Protein AF-A0A662IB69-F1 (afdb_monomer_lite)

Secondary structure (DSSP, 8-state):
-HHHHHHHHHHHHHHHHHHHHHHHHHHHHHHHHH-THHHHHHHHHHHHHHHHHHHHHHHHHHHHHHHHHHHHHHHSS----HHHHHHHHHHHHHHHHHHHHHTT-EEEEE---EEEEETTEEEEE-TT-SEEEEEETTEEEEEEEEEEEEEEGGGTEEEEEEEEEEEEEEEEEEEEEETTEEEEEEEEEETT--SS------EEE-S--TTTTTS--

Sequence (217 aa):
MASLRGQLSLLALTLIALLLISLVAVVLHHFYEVHNIGSVEVRVMAMAEAVESIKSDLRRILATIVSNASRAYAYTEFHNLTVFRIRALRLLRRWAEVVAVEYGAAVQLRAPEHLFALSGGEYVVPEGFIFKLYWYGPSAFTGGYLEANISIPHLGVYNATARAEVYLYASILNATSGGGRTRIWLQMLSDMGPVSNMTPVYIRVLYPDFSEYGYWR

Radius of gyration: 30.45 Å; chains: 1; bounding box: 52×35×112 Å

pLDDT: mean 73.9, std 15.27, range [29.41, 96.25]

Structure (mmCIF, N/CA/C/O backbone):
data_AF-A0A662IB69-F1
#
_entry.id   AF-A0A662IB69-F1
#
loop_
_atom_site.group_PDB
_atom_site.id
_atom_site.type_symbol
_atom_site.label_atom_id
_atom_site.label_alt_id
_atom_site.label_comp_id
_atom_site.label_asym_id
_atom_site.label_entity_id
_atom_site.label_seq_id
_atom_site.pdbx_PDB_ins_code
_atom_site.Cartn_x
_atom_site.Cartn_y
_atom_site.Cartn_z
_atom_site.occupancy
_atom_site.B_iso_or_equiv
_atom_site.auth_seq_id
_atom_site.auth_comp_id
_atom_site.auth_asym_id
_atom_site.auth_atom_id
_atom_site.pdbx_PDB_model_num
ATOM 1 N N . MET A 1 1 ? -1.192 -19.538 81.549 1.00 48.03 1 MET A N 1
ATOM 2 C CA . MET A 1 1 ? -1.689 -18.168 81.261 1.00 48.03 1 MET A CA 1
ATOM 3 C C . MET A 1 1 ? -0.942 -17.458 80.125 1.00 48.03 1 MET A C 1
ATOM 5 O O . MET A 1 1 ? -1.602 -16.767 79.362 1.00 48.03 1 MET A O 1
ATOM 9 N N . ALA A 1 2 ? 0.380 -17.621 79.960 1.00 52.22 2 ALA A N 1
ATOM 10 C CA . ALA A 1 2 ? 1.136 -16.952 78.887 1.00 52.22 2 ALA A CA 1
ATOM 11 C C . ALA A 1 2 ? 0.780 -17.415 77.451 1.00 52.22 2 ALA A C 1
ATOM 13 O O . ALA A 1 2 ? 0.709 -16.580 76.554 1.00 52.22 2 ALA A O 1
ATOM 14 N N . SER A 1 3 ? 0.472 -18.704 77.231 1.00 56.00 3 SER A N 1
ATOM 15 C CA . SER A 1 3 ? 0.127 -19.235 75.895 1.00 56.00 3 SER A CA 1
ATOM 16 C C . SER A 1 3 ? -1.202 -18.698 75.341 1.00 56.00 3 SER A C 1
ATOM 18 O O . SER A 1 3 ? -1.281 -18.354 74.167 1.00 56.00 3 SER A O 1
ATOM 20 N N . LEU A 1 4 ? -2.218 -18.543 76.197 1.00 54.88 4 LEU A N 1
ATOM 21 C CA . LEU A 1 4 ? -3.532 -17.982 75.846 1.00 54.88 4 LEU A CA 1
ATOM 22 C C . LEU A 1 4 ? -3.451 -16.498 75.452 1.00 54.88 4 LEU A C 1
ATOM 24 O O . LEU A 1 4 ? -4.135 -16.069 74.527 1.00 54.88 4 LEU A O 1
ATOM 28 N N . ARG A 1 5 ? -2.584 -15.716 76.114 1.00 55.50 5 ARG A N 1
ATOM 29 C CA . ARG A 1 5 ? -2.348 -14.306 75.755 1.00 55.50 5 ARG A CA 1
ATOM 30 C C . ARG A 1 5 ? -1.635 -14.180 74.406 1.00 55.50 5 ARG A C 1
ATOM 32 O O . ARG A 1 5 ? -2.045 -13.357 73.599 1.00 55.50 5 ARG A O 1
ATOM 39 N N . GLY A 1 6 ? -0.646 -15.036 74.131 1.00 60.53 6 GLY A N 1
ATOM 40 C CA . GLY A 1 6 ? 0.040 -15.074 72.832 1.00 60.53 6 GLY A CA 1
ATOM 41 C C . GLY A 1 6 ? -0.885 -15.443 71.666 1.00 60.53 6 GLY A C 1
ATOM 42 O O . GLY A 1 6 ? -0.812 -14.822 70.609 1.00 60.53 6 GLY A O 1
ATOM 43 N N . GLN A 1 7 ? -1.806 -16.393 71.873 1.00 66.25 7 GLN A N 1
ATOM 44 C CA . GLN A 1 7 ? -2.808 -16.779 70.870 1.00 66.25 7 GLN A CA 1
ATOM 45 C C . GLN A 1 7 ? -3.819 -15.659 70.581 1.00 66.25 7 GLN A C 1
ATOM 47 O O . GLN A 1 7 ? -4.128 -15.411 69.418 1.00 66.25 7 GLN A O 1
ATOM 52 N N . LEU A 1 8 ? -4.283 -14.939 71.609 1.00 71.69 8 LEU A N 1
ATOM 53 C CA . LEU A 1 8 ? -5.163 -13.773 71.443 1.00 71.69 8 LEU A CA 1
ATOM 54 C C . LEU A 1 8 ? -4.467 -12.614 70.719 1.00 71.69 8 LEU A C 1
ATOM 56 O O . LEU A 1 8 ? -5.080 -11.981 69.864 1.00 71.69 8 LEU A O 1
ATOM 60 N N . SER A 1 9 ? -3.189 -12.357 71.010 1.00 67.94 9 SER A N 1
ATOM 61 C CA . SER A 1 9 ? -2.406 -11.344 70.293 1.00 67.94 9 SER A CA 1
ATOM 62 C C . SER A 1 9 ? -2.194 -11.710 68.823 1.00 67.94 9 SER A C 1
ATOM 64 O O . SER A 1 9 ? -2.324 -10.841 67.967 1.00 67.94 9 SER A O 1
ATOM 66 N N . LEU A 1 10 ? -1.928 -12.985 68.518 1.00 70.31 10 LEU A N 1
ATOM 67 C CA . LEU A 1 10 ? -1.825 -13.491 67.143 1.00 70.31 10 LEU A CA 1
ATOM 68 C C . LEU A 1 10 ? -3.147 -13.364 66.379 1.00 70.31 10 LEU A C 1
ATOM 70 O O . LEU A 1 10 ? -3.133 -12.920 65.233 1.00 70.31 10 LEU A O 1
ATOM 74 N N . LEU A 1 11 ? -4.274 -13.694 67.020 1.00 75.00 11 LEU A N 1
ATOM 75 C CA . LEU A 1 11 ? -5.623 -13.516 66.469 1.00 75.00 11 LEU A CA 1
ATOM 76 C C . LEU A 1 11 ? -5.952 -12.043 66.216 1.00 75.00 11 LEU A C 1
ATOM 78 O O . LEU A 1 11 ? -6.455 -11.704 65.151 1.00 75.00 11 LEU A O 1
ATOM 82 N N . ALA A 1 12 ? -5.629 -11.157 67.159 1.00 74.31 12 ALA A N 1
ATOM 83 C CA . ALA A 1 12 ? -5.833 -9.722 66.995 1.00 74.31 12 ALA A CA 1
ATOM 84 C C . ALA A 1 12 ? -4.962 -9.150 65.864 1.00 74.31 12 ALA A C 1
ATOM 86 O O . ALA A 1 12 ? -5.462 -8.392 65.039 1.00 74.31 12 ALA A O 1
ATOM 87 N N . LEU A 1 13 ? -3.690 -9.554 65.772 1.00 75.50 13 LEU A N 1
ATOM 88 C CA . LEU A 1 13 ? -2.787 -9.157 64.686 1.00 75.50 13 LEU A CA 1
ATOM 89 C C . LEU A 1 13 ? -3.274 -9.647 63.321 1.00 75.50 13 LEU A C 1
ATOM 91 O O . LEU A 1 13 ? -3.237 -8.883 62.361 1.00 75.50 13 LEU A O 1
ATOM 95 N N . THR A 1 14 ? -3.765 -10.884 63.228 1.00 74.81 14 THR A N 1
ATOM 96 C CA . THR A 1 14 ? -4.326 -11.411 61.972 1.00 74.81 14 THR A CA 1
ATOM 97 C C . THR A 1 14 ? -5.633 -10.724 61.598 1.00 74.81 14 THR A C 1
ATOM 99 O O . THR A 1 14 ? -5.806 -10.375 60.435 1.00 74.81 14 THR A O 1
ATOM 102 N N . LEU A 1 15 ? -6.518 -10.451 62.559 1.00 78.00 15 LEU A N 1
ATOM 103 C CA . LEU A 1 15 ? -7.740 -9.677 62.325 1.00 78.00 15 LEU A CA 1
ATOM 104 C C . LEU A 1 15 ? -7.432 -8.255 61.861 1.00 78.00 15 LEU A C 1
ATOM 106 O O . LEU A 1 15 ? -8.022 -7.811 60.884 1.00 78.00 15 LEU A O 1
ATOM 110 N N . ILE A 1 16 ? -6.488 -7.569 62.508 1.00 80.25 16 ILE A N 1
ATOM 111 C CA . ILE A 1 16 ? -6.051 -6.225 62.111 1.00 80.25 16 ILE A CA 1
ATOM 112 C C . ILE A 1 16 ? -5.417 -6.264 60.717 1.00 80.25 16 ILE A C 1
ATOM 114 O O . ILE A 1 16 ? -5.743 -5.421 59.888 1.00 80.25 16 ILE A O 1
ATOM 118 N N . ALA A 1 17 ? -4.572 -7.253 60.416 1.00 76.12 17 ALA A N 1
ATOM 119 C CA . ALA A 1 17 ? -3.980 -7.413 59.089 1.00 76.12 17 ALA A CA 1
ATOM 120 C C . ALA A 1 17 ? -5.045 -7.660 58.007 1.00 76.12 17 ALA A C 1
ATOM 122 O O . ALA A 1 17 ? -4.999 -7.032 56.952 1.00 76.12 17 ALA A O 1
ATOM 123 N N . LEU A 1 18 ? -6.037 -8.513 58.275 1.00 76.06 18 LEU A N 1
ATOM 124 C CA . LEU A 1 18 ? -7.156 -8.766 57.362 1.00 76.06 18 LEU A CA 1
ATOM 125 C C . LEU A 1 18 ? -8.027 -7.521 57.165 1.00 76.06 18 LEU A C 1
ATOM 127 O O . LEU A 1 18 ? -8.432 -7.228 56.040 1.00 76.06 18 LEU A O 1
ATOM 131 N N . LEU A 1 19 ? -8.274 -6.758 58.232 1.00 81.00 19 LEU A N 1
ATOM 132 C CA . LEU A 1 19 ? -8.998 -5.489 58.166 1.00 81.00 19 LEU A CA 1
ATOM 133 C C . LEU A 1 19 ? -8.235 -4.454 57.341 1.00 81.00 19 LEU A C 1
ATOM 135 O O . LEU A 1 19 ? -8.838 -3.795 56.503 1.00 81.00 19 LEU A O 1
ATOM 139 N N . LEU A 1 20 ? -6.919 -4.346 57.526 1.00 76.88 20 LEU A N 1
ATOM 140 C CA . LEU A 1 20 ? -6.068 -3.444 56.752 1.00 76.88 20 LEU A CA 1
ATOM 141 C C . LEU A 1 20 ? -6.018 -3.840 55.272 1.00 76.88 20 LEU A C 1
ATOM 143 O O . LEU A 1 20 ? -6.141 -2.969 54.419 1.00 76.88 20 LEU A O 1
ATOM 147 N N . ILE A 1 21 ? -5.911 -5.134 54.952 1.00 76.62 21 ILE A N 1
ATOM 148 C CA . ILE A 1 21 ? -5.958 -5.627 53.565 1.00 76.62 21 ILE A CA 1
ATOM 149 C C . ILE A 1 21 ? -7.319 -5.326 52.926 1.00 76.62 21 ILE A C 1
ATOM 151 O O . ILE A 1 21 ? -7.371 -4.846 51.796 1.00 76.62 21 ILE A O 1
ATOM 155 N N . SER A 1 22 ? -8.415 -5.555 53.654 1.00 74.06 22 SER A N 1
ATOM 156 C CA . SER A 1 22 ? -9.771 -5.227 53.199 1.00 74.06 22 SER A CA 1
ATOM 157 C C . SER A 1 22 ? -9.935 -3.725 52.954 1.00 74.06 22 SER A C 1
ATOM 159 O O . SER A 1 22 ? -10.447 -3.313 51.915 1.00 74.06 22 SER A O 1
ATOM 161 N N . LEU A 1 23 ? -9.419 -2.891 53.859 1.00 76.44 23 LEU A N 1
ATOM 162 C CA . LEU A 1 23 ? -9.486 -1.438 53.735 1.00 76.44 23 LEU A CA 1
ATOM 163 C C . LEU A 1 23 ? -8.654 -0.936 52.549 1.00 76.44 23 LEU A C 1
ATOM 165 O O . LEU A 1 23 ? -9.121 -0.087 51.798 1.00 76.44 23 LEU A O 1
ATOM 169 N N . VAL A 1 24 ? -7.469 -1.510 52.316 1.00 69.50 24 VAL A N 1
ATOM 170 C CA . VAL A 1 24 ? -6.649 -1.232 51.126 1.00 69.50 24 VAL A CA 1
ATOM 171 C C . VAL A 1 24 ? -7.363 -1.671 49.848 1.00 69.50 24 VAL A C 1
ATOM 173 O O . VAL A 1 24 ? -7.357 -0.923 48.878 1.00 69.50 24 VAL A O 1
ATOM 176 N N . ALA A 1 25 ? -8.027 -2.829 49.836 1.00 62.84 25 ALA A N 1
ATOM 177 C CA . ALA A 1 25 ? -8.790 -3.293 48.677 1.00 62.84 25 ALA A CA 1
ATOM 178 C C . ALA A 1 25 ? -9.990 -2.383 48.368 1.00 62.84 25 ALA A C 1
ATOM 180 O O . ALA A 1 25 ? -10.214 -2.046 47.209 1.00 62.84 25 ALA A O 1
ATOM 181 N N . VAL A 1 26 ? -10.720 -1.927 49.390 1.00 70.19 26 VAL A N 1
ATOM 182 C CA . VAL A 1 26 ? -11.829 -0.971 49.236 1.00 70.19 26 VAL A CA 1
ATOM 183 C C . VAL A 1 26 ? -11.319 0.390 48.774 1.00 70.19 26 VAL A C 1
ATOM 185 O O . VAL A 1 26 ? -11.915 0.981 47.881 1.00 70.19 26 VAL A O 1
ATOM 188 N N . VAL A 1 27 ? -10.201 0.876 49.318 1.00 58.78 27 VAL A N 1
ATOM 189 C CA . VAL A 1 27 ? -9.580 2.133 48.877 1.00 58.78 27 VAL A CA 1
ATOM 190 C C . VAL A 1 27 ? -9.071 2.016 47.444 1.00 58.78 27 VAL A C 1
ATOM 192 O O . VAL A 1 27 ? -9.300 2.933 46.672 1.00 58.78 27 VAL A O 1
ATOM 195 N N . LEU A 1 28 ? -8.453 0.900 47.049 1.00 56.97 28 LEU A N 1
ATOM 196 C CA . LEU A 1 28 ? -8.015 0.654 45.670 1.00 56.97 28 LEU A CA 1
ATOM 197 C C . LEU A 1 28 ? -9.193 0.507 44.707 1.00 56.97 28 LEU A C 1
ATOM 199 O O . LEU A 1 28 ? -9.119 1.010 43.593 1.00 56.97 28 LEU A O 1
ATOM 203 N N . HIS A 1 29 ? -10.282 -0.139 45.124 1.00 59.94 29 HIS A N 1
ATOM 204 C CA . HIS A 1 29 ? -11.491 -0.264 44.315 1.00 59.94 29 HIS A CA 1
ATOM 205 C C . HIS A 1 29 ? -12.208 1.082 44.172 1.00 59.94 29 HIS A C 1
ATOM 207 O O . HIS A 1 29 ? -12.568 1.469 43.067 1.00 59.94 29 HIS A O 1
ATOM 213 N N . HIS A 1 30 ? -12.318 1.852 45.254 1.00 56.34 30 HIS A N 1
ATOM 214 C CA . HIS A 1 30 ? -12.836 3.216 45.219 1.00 56.34 30 HIS A CA 1
ATOM 215 C C . HIS A 1 30 ? -11.921 4.141 44.406 1.00 56.34 30 HIS A C 1
ATOM 217 O O . HIS A 1 30 ? -12.403 4.965 43.642 1.00 56.34 30 HIS A O 1
ATOM 223 N N . PHE A 1 31 ? -10.600 3.978 44.493 1.00 48.31 31 PHE A N 1
ATOM 224 C CA . PHE A 1 31 ? -9.646 4.697 43.653 1.00 48.31 31 PHE A CA 1
ATOM 225 C C . PHE A 1 31 ? -9.789 4.288 42.181 1.00 48.31 31 PHE A C 1
ATOM 227 O O . PHE A 1 31 ? -9.764 5.152 41.318 1.00 48.31 31 PHE A O 1
ATOM 234 N N . TYR A 1 32 ? -10.022 3.009 41.884 1.00 53.88 32 TYR A N 1
ATOM 235 C CA . TYR A 1 32 ? -10.303 2.506 40.537 1.00 53.88 32 TYR A CA 1
ATOM 236 C C . TYR A 1 32 ? -11.610 3.077 39.964 1.00 53.88 32 TYR A C 1
ATOM 238 O O . TYR A 1 32 ? -11.631 3.509 38.814 1.00 53.88 32 TYR A O 1
ATOM 246 N N . GLU A 1 33 ? -12.677 3.144 40.765 1.00 56.44 33 GLU A N 1
ATOM 247 C CA . GLU A 1 33 ? -13.963 3.707 40.335 1.00 56.44 33 GLU A CA 1
ATOM 248 C C . GLU A 1 33 ? -13.945 5.241 40.226 1.00 56.44 33 GLU A C 1
ATOM 250 O O . GLU A 1 33 ? -14.535 5.803 39.304 1.00 56.44 33 GLU A O 1
ATOM 255 N N . VAL A 1 34 ? -13.255 5.933 41.138 1.00 51.00 34 VAL A N 1
ATOM 256 C CA . VAL A 1 34 ? -13.232 7.406 41.205 1.00 51.00 34 VAL A CA 1
ATOM 257 C C . VAL A 1 34 ? -12.143 8.012 40.315 1.00 51.00 34 VAL A C 1
ATOM 259 O O . VAL A 1 34 ? -12.368 9.043 39.685 1.00 51.00 34 VAL A O 1
ATOM 262 N N . HIS A 1 35 ? -10.968 7.386 40.220 1.00 50.97 35 HIS A N 1
ATOM 263 C CA . HIS A 1 35 ? -9.804 7.896 39.486 1.00 50.97 35 HIS A CA 1
ATOM 264 C C . HIS A 1 35 ? -9.579 7.110 38.197 1.00 50.97 35 HIS A C 1
ATOM 266 O O . HIS A 1 35 ? -8.479 6.634 37.929 1.00 50.97 35 HIS A O 1
ATOM 272 N N . ASN A 1 36 ? -10.602 7.064 37.342 1.00 52.25 36 ASN A N 1
ATOM 273 C CA . ASN A 1 36 ? -10.622 6.495 35.984 1.00 52.25 36 ASN A CA 1
ATOM 274 C C . ASN A 1 36 ? -9.451 6.921 35.048 1.00 52.25 36 ASN A C 1
ATOM 276 O O . ASN A 1 36 ? -9.417 6.538 33.885 1.00 52.25 36 ASN A O 1
ATOM 280 N N . ILE A 1 37 ? -8.490 7.700 35.537 1.00 47.44 37 ILE A N 1
ATOM 281 C CA . ILE A 1 37 ? -7.255 8.196 34.929 1.00 47.44 37 ILE A CA 1
ATOM 282 C C . ILE A 1 37 ? -6.381 7.041 34.395 1.00 47.44 37 ILE A C 1
ATOM 284 O O . ILE A 1 37 ? -5.922 7.117 33.259 1.00 47.44 37 ILE A O 1
ATOM 288 N N . GLY A 1 38 ? -6.261 5.916 35.118 1.00 45.12 38 GLY A N 1
ATOM 289 C CA . GLY A 1 38 ? -5.554 4.721 34.618 1.00 45.12 38 GLY A CA 1
ATOM 290 C C . GLY A 1 38 ? -6.291 3.985 33.487 1.00 45.12 38 GLY A C 1
ATOM 291 O O . GLY A 1 38 ? -5.669 3.388 32.614 1.00 45.12 38 GLY A O 1
ATOM 292 N N . SER A 1 39 ? -7.624 4.077 33.438 1.00 56.66 39 SER A N 1
ATOM 293 C CA . SER A 1 39 ? -8.422 3.515 32.340 1.00 56.66 39 SER A CA 1
ATOM 294 C C . SER A 1 39 ? -8.358 4.369 31.075 1.00 56.66 39 SER A C 1
ATOM 296 O O . SER A 1 39 ? -8.629 3.863 29.992 1.00 56.66 39 SER A O 1
ATOM 298 N N . VAL A 1 40 ? -8.080 5.672 31.197 1.00 56.50 40 VAL A N 1
ATOM 299 C CA . VAL A 1 40 ? -7.982 6.573 30.046 1.00 56.50 40 VAL A CA 1
ATOM 300 C C . VAL A 1 40 ? -6.652 6.344 29.349 1.00 56.50 40 VAL A C 1
ATOM 302 O O . VAL A 1 40 ? -6.669 6.128 28.147 1.00 56.50 40 VAL A O 1
ATOM 305 N N . GLU A 1 41 ? -5.532 6.286 30.072 1.00 57.50 41 GLU A N 1
ATOM 306 C CA . GLU A 1 41 ? -4.224 5.981 29.471 1.00 57.50 41 GLU A CA 1
ATOM 307 C C . GLU A 1 41 ? -4.196 4.589 28.832 1.00 57.50 41 GLU A C 1
ATOM 309 O O . GLU A 1 41 ? -3.834 4.466 27.665 1.00 57.50 41 GLU A O 1
ATOM 314 N N . VAL A 1 42 ? -4.671 3.552 29.533 1.00 61.72 42 VAL A N 1
ATOM 315 C CA . VAL A 1 42 ? -4.738 2.184 28.986 1.00 61.72 42 VAL A CA 1
ATOM 316 C C . VAL A 1 42 ? -5.673 2.104 27.778 1.00 61.72 42 VAL A C 1
ATOM 318 O O . VAL A 1 42 ? -5.356 1.440 26.795 1.00 61.72 42 VAL A O 1
ATOM 321 N N . ARG A 1 43 ? -6.807 2.812 27.802 1.00 58.91 43 ARG A N 1
ATOM 322 C CA . ARG A 1 43 ? -7.732 2.880 26.662 1.00 58.91 43 ARG A CA 1
ATOM 323 C C . ARG A 1 43 ? -7.133 3.656 25.499 1.00 58.91 43 ARG A C 1
ATOM 325 O O . ARG A 1 43 ? -7.257 3.196 24.378 1.00 58.91 43 ARG A O 1
ATOM 332 N N . VAL A 1 44 ? -6.445 4.768 25.745 1.00 61.84 44 VAL A N 1
ATOM 333 C CA . VAL A 1 44 ? -5.739 5.547 24.716 1.00 61.84 44 VAL A CA 1
ATOM 334 C C . VAL A 1 44 ? -4.613 4.722 24.094 1.00 61.84 44 VAL A C 1
ATOM 336 O O . VAL A 1 44 ? -4.478 4.724 22.873 1.00 61.84 44 VAL A O 1
ATOM 339 N N . MET A 1 45 ? -3.856 3.967 24.895 1.00 63.72 45 MET A N 1
ATOM 340 C CA . MET A 1 45 ? -2.842 3.033 24.396 1.00 63.72 45 MET A CA 1
ATOM 341 C C . MET A 1 45 ? -3.475 1.920 23.558 1.00 63.72 45 MET A C 1
ATOM 343 O O . MET A 1 45 ? -3.071 1.732 22.417 1.00 63.72 45 MET A O 1
ATOM 347 N N . ALA A 1 46 ? -4.524 1.259 24.053 1.00 66.00 46 ALA A N 1
ATOM 348 C CA . ALA A 1 46 ? -5.232 0.216 23.310 1.00 66.00 46 ALA A CA 1
ATOM 349 C C . ALA A 1 46 ? -5.878 0.745 22.012 1.00 66.00 46 ALA A C 1
ATOM 351 O O . ALA A 1 46 ? -5.854 0.071 20.983 1.00 66.00 46 ALA A O 1
ATOM 352 N N . MET A 1 47 ? -6.420 1.968 22.030 1.00 67.44 47 MET A N 1
ATOM 353 C CA . MET A 1 47 ? -6.932 2.662 20.842 1.00 67.44 47 MET A CA 1
ATOM 354 C C . MET A 1 47 ? -5.816 2.907 19.825 1.00 67.44 47 MET A C 1
ATOM 356 O O . MET A 1 47 ? -5.990 2.610 18.643 1.00 67.44 47 MET A O 1
ATOM 360 N N . ALA A 1 48 ? -4.683 3.450 20.275 1.00 67.94 48 ALA A N 1
ATOM 361 C CA . ALA A 1 48 ? -3.540 3.742 19.419 1.00 67.94 48 ALA A CA 1
ATOM 362 C C . ALA A 1 48 ? -2.953 2.459 18.816 1.00 67.94 48 ALA A C 1
ATOM 364 O O . ALA A 1 48 ? -2.709 2.409 17.613 1.00 67.94 48 ALA A O 1
ATOM 365 N N . GLU A 1 49 ? -2.801 1.406 19.619 1.00 74.75 49 GLU A N 1
ATOM 366 C CA . GLU A 1 49 ? -2.326 0.095 19.176 1.00 74.75 49 GLU A CA 1
ATOM 367 C C . GLU A 1 49 ? -3.277 -0.548 18.164 1.00 74.75 49 GLU A C 1
ATOM 369 O O . GLU A 1 49 ? -2.820 -1.033 17.129 1.00 74.75 49 GLU A O 1
ATOM 374 N N . ALA A 1 50 ? -4.593 -0.508 18.398 1.00 71.56 50 ALA A N 1
ATOM 375 C CA . ALA A 1 50 ? -5.573 -1.045 17.455 1.00 71.56 50 ALA A CA 1
ATOM 376 C C . ALA A 1 50 ? -5.536 -0.299 16.110 1.00 71.56 50 ALA A C 1
ATOM 378 O O . ALA A 1 50 ? -5.492 -0.927 15.050 1.00 71.56 50 ALA A O 1
ATOM 379 N N . VAL A 1 51 ? -5.505 1.038 16.135 1.00 73.31 51 VAL A N 1
ATOM 380 C CA . VAL A 1 51 ? -5.443 1.858 14.914 1.00 73.31 51 VAL A CA 1
ATOM 381 C C . VAL A 1 51 ? -4.125 1.643 14.166 1.00 73.31 51 VAL A C 1
ATOM 383 O O . VAL A 1 51 ? -4.147 1.440 12.949 1.00 73.31 51 VAL A O 1
ATOM 386 N N . GLU A 1 52 ? -2.985 1.637 14.861 1.00 78.50 52 GLU A N 1
ATOM 387 C CA . GLU A 1 52 ? -1.684 1.383 14.230 1.00 78.50 52 GLU A CA 1
ATOM 388 C C . GLU A 1 52 ? -1.562 -0.057 13.718 1.00 78.50 52 GLU A C 1
ATOM 390 O O . GLU A 1 52 ? -0.993 -0.266 12.645 1.00 78.50 52 GLU A O 1
ATOM 395 N N . SER A 1 53 ? -2.152 -1.045 14.397 1.00 78.19 53 SER A N 1
ATOM 396 C CA . SER A 1 53 ? -2.194 -2.424 13.899 1.00 78.19 53 SER A CA 1
ATOM 397 C C . SER A 1 53 ? -2.985 -2.520 12.595 1.00 78.19 53 SER A C 1
ATOM 399 O O . SER A 1 53 ? -2.480 -3.064 11.612 1.00 78.19 53 SER A O 1
ATOM 401 N N . ILE A 1 54 ? -4.189 -1.935 12.541 1.00 76.44 54 ILE A N 1
ATOM 402 C CA . ILE A 1 54 ? -5.021 -1.939 11.326 1.00 76.44 54 ILE A CA 1
ATOM 403 C C . ILE A 1 54 ? -4.297 -1.219 10.180 1.00 76.44 54 ILE A C 1
ATOM 405 O O . ILE A 1 54 ? -4.284 -1.698 9.044 1.00 76.44 54 ILE A O 1
ATOM 409 N N . LYS A 1 55 ? -3.652 -0.084 10.467 1.00 79.62 55 LYS A N 1
ATOM 410 C CA . LYS A 1 55 ? -2.861 0.682 9.494 1.00 79.62 55 LYS A CA 1
ATOM 411 C C . LYS A 1 55 ? -1.648 -0.103 8.981 1.00 79.62 55 LYS A C 1
ATOM 413 O O . LYS A 1 55 ? -1.379 -0.091 7.778 1.00 79.62 55 LYS A O 1
ATOM 418 N N . SER A 1 56 ? -0.933 -0.794 9.867 1.00 78.31 56 SER A N 1
ATOM 419 C CA . SER A 1 56 ? 0.215 -1.642 9.524 1.00 78.31 56 SER A CA 1
ATOM 420 C C . SER A 1 56 ? -0.196 -2.809 8.624 1.00 78.31 56 SER A C 1
ATOM 422 O O . SER A 1 56 ? 0.426 -3.042 7.581 1.00 78.31 56 SER A O 1
ATOM 424 N N . ASP A 1 57 ? -1.297 -3.484 8.957 1.00 80.38 57 ASP A N 1
ATOM 425 C CA . ASP A 1 57 ? -1.851 -4.563 8.139 1.00 80.38 57 ASP A CA 1
ATOM 426 C C . ASP A 1 57 ? -2.303 -4.065 6.767 1.00 80.38 57 ASP A C 1
ATOM 428 O O . ASP A 1 57 ? -1.958 -4.668 5.746 1.00 80.38 57 ASP A O 1
ATOM 432 N N . LEU A 1 58 ? -2.996 -2.923 6.719 1.00 83.00 58 LEU A N 1
ATOM 433 C CA . LEU A 1 58 ? -3.419 -2.296 5.468 1.00 83.00 58 LEU A CA 1
ATOM 434 C C . LEU A 1 58 ? -2.224 -2.027 4.548 1.00 83.00 58 LEU A C 1
ATOM 436 O O . LEU A 1 58 ? -2.249 -2.380 3.365 1.00 83.00 58 LEU A O 1
ATOM 440 N N . ARG A 1 59 ? -1.148 -1.460 5.103 1.00 81.06 59 ARG A N 1
ATOM 441 C CA . ARG A 1 59 ? 0.092 -1.195 4.367 1.00 81.06 59 ARG A CA 1
ATOM 442 C C . ARG A 1 59 ? 0.752 -2.485 3.880 1.00 81.06 59 ARG A C 1
ATOM 444 O O . ARG A 1 59 ? 1.168 -2.554 2.724 1.00 81.06 59 ARG A O 1
ATOM 451 N N . ARG A 1 60 ? 0.812 -3.531 4.708 1.00 76.69 60 ARG A N 1
ATOM 452 C CA . ARG A 1 60 ? 1.397 -4.833 4.334 1.00 76.69 60 ARG A CA 1
ATOM 453 C C . ARG A 1 60 ? 0.621 -5.514 3.205 1.00 76.69 60 ARG A C 1
ATOM 455 O O . ARG A 1 60 ? 1.225 -6.050 2.267 1.00 76.69 60 ARG A O 1
ATOM 462 N N . ILE A 1 61 ? -0.710 -5.482 3.269 1.00 79.19 61 ILE A N 1
ATOM 463 C CA . ILE A 1 61 ? -1.577 -6.022 2.216 1.00 79.19 61 ILE A CA 1
ATOM 464 C C . ILE A 1 61 ? -1.360 -5.237 0.920 1.00 79.19 61 ILE A C 1
ATOM 466 O O . ILE A 1 61 ? -1.159 -5.844 -0.135 1.00 79.19 61 ILE A O 1
ATOM 470 N N . LEU A 1 62 ? -1.323 -3.903 1.000 1.00 82.31 62 LEU A N 1
ATOM 471 C CA . LEU A 1 62 ? -1.068 -3.036 -0.147 1.00 82.31 62 LEU A CA 1
ATOM 472 C C . LEU A 1 62 ? 0.295 -3.330 -0.788 1.00 82.31 62 LEU A C 1
ATOM 474 O O . LEU A 1 62 ? 0.363 -3.537 -1.999 1.00 82.31 62 LEU A O 1
ATOM 478 N N . ALA A 1 63 ? 1.354 -3.471 0.010 1.00 76.69 63 ALA A N 1
ATOM 479 C CA . ALA A 1 63 ? 2.681 -3.845 -0.479 1.00 76.69 63 ALA A CA 1
ATOM 480 C C . ALA A 1 63 ? 2.681 -5.199 -1.203 1.00 76.69 63 ALA A C 1
ATOM 482 O O . ALA A 1 63 ? 3.289 -5.349 -2.265 1.00 76.69 63 ALA A O 1
ATOM 483 N N . THR A 1 64 ? 1.947 -6.178 -0.673 1.00 74.31 64 THR A N 1
ATOM 484 C CA . THR A 1 64 ? 1.814 -7.507 -1.287 1.00 74.31 64 THR A CA 1
ATOM 485 C C . THR A 1 64 ? 1.083 -7.436 -2.629 1.00 74.31 64 THR A C 1
ATOM 487 O O . THR A 1 64 ? 1.531 -8.027 -3.615 1.00 74.31 64 THR A O 1
ATOM 490 N N . ILE A 1 65 ? -0.019 -6.680 -2.693 1.00 80.31 65 ILE A N 1
ATOM 491 C CA . ILE A 1 65 ? -0.779 -6.431 -3.929 1.00 80.31 65 ILE A CA 1
ATOM 492 C C . ILE A 1 65 ? 0.134 -5.798 -4.981 1.00 80.31 65 ILE A C 1
ATOM 494 O O . ILE A 1 65 ? 0.208 -6.288 -6.107 1.00 80.31 65 ILE A O 1
ATOM 498 N N . VAL A 1 66 ? 0.850 -4.744 -4.600 1.00 83.00 66 VAL A N 1
ATOM 499 C CA . VAL A 1 66 ? 1.738 -3.969 -5.468 1.00 83.00 66 VAL A CA 1
ATOM 500 C C . VAL A 1 66 ? 2.921 -4.812 -5.976 1.00 83.00 66 VAL A C 1
ATOM 502 O O . VAL A 1 66 ? 3.248 -4.773 -7.167 1.00 83.00 66 VAL A O 1
ATOM 505 N N . SER A 1 67 ? 3.521 -5.637 -5.112 1.00 74.81 67 SER A N 1
ATOM 506 C CA . SER A 1 67 ? 4.601 -6.562 -5.485 1.00 74.81 67 SER A CA 1
ATOM 507 C C . SER A 1 67 ? 4.126 -7.616 -6.489 1.00 74.81 67 SER A C 1
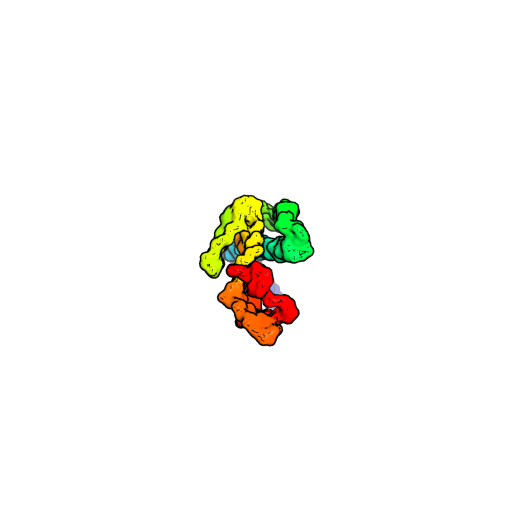ATOM 509 O O . SER A 1 67 ? 4.767 -7.836 -7.519 1.00 74.81 67 SER A O 1
ATOM 511 N N . ASN A 1 68 ? 2.965 -8.227 -6.244 1.00 72.75 68 ASN A N 1
ATOM 512 C CA . ASN A 1 68 ? 2.389 -9.219 -7.151 1.00 72.75 68 ASN A CA 1
ATOM 513 C C . ASN A 1 68 ? 1.957 -8.601 -8.488 1.00 72.75 68 ASN A C 1
ATOM 515 O O . ASN A 1 68 ? 2.196 -9.199 -9.535 1.00 72.75 68 ASN A O 1
ATOM 519 N N . ALA A 1 69 ? 1.382 -7.396 -8.466 1.00 79.25 69 ALA A N 1
ATOM 520 C CA . ALA A 1 69 ? 1.042 -6.642 -9.669 1.00 79.25 69 ALA A CA 1
ATOM 521 C C . ALA A 1 69 ? 2.284 -6.356 -10.524 1.00 79.25 69 ALA A C 1
ATOM 523 O O . ALA A 1 69 ? 2.256 -6.556 -11.735 1.00 79.25 69 ALA A O 1
ATOM 524 N N . SER A 1 70 ? 3.384 -5.953 -9.883 1.00 77.19 70 SER A N 1
ATOM 525 C CA . SER A 1 70 ? 4.671 -5.716 -10.545 1.00 77.19 70 SER A CA 1
ATOM 526 C C . SER A 1 70 ? 5.217 -6.980 -11.204 1.00 77.19 70 SER A C 1
ATOM 528 O O . SER A 1 70 ? 5.595 -6.956 -12.370 1.00 77.19 70 SER A O 1
ATOM 530 N N . ARG A 1 71 ? 5.205 -8.117 -10.495 1.00 72.12 71 ARG A N 1
ATOM 531 C CA . ARG A 1 71 ? 5.634 -9.405 -11.068 1.00 72.12 71 ARG A CA 1
ATOM 532 C C . ARG A 1 71 ? 4.757 -9.822 -12.245 1.00 72.12 71 ARG A C 1
ATOM 534 O O . ARG A 1 71 ? 5.283 -10.225 -13.275 1.00 72.12 71 ARG A O 1
ATOM 541 N N . ALA A 1 72 ? 3.436 -9.704 -12.108 1.00 72.06 72 ALA A N 1
ATOM 542 C CA . ALA A 1 72 ? 2.512 -10.015 -13.192 1.00 72.06 72 ALA A CA 1
ATOM 543 C C . ALA A 1 72 ? 2.788 -9.138 -14.422 1.00 72.06 72 ALA A C 1
ATOM 545 O O . ALA A 1 72 ? 2.847 -9.647 -15.533 1.00 72.06 72 ALA A O 1
ATOM 546 N N . TYR A 1 73 ? 3.031 -7.842 -14.226 1.00 74.38 73 TYR A N 1
ATOM 547 C CA . TYR A 1 73 ? 3.347 -6.927 -15.320 1.00 74.38 73 TYR A CA 1
ATOM 548 C C . TYR A 1 73 ? 4.700 -7.224 -15.989 1.00 74.38 73 TYR A C 1
ATOM 550 O O . TYR A 1 73 ? 4.814 -7.079 -17.200 1.00 74.38 73 TYR A O 1
ATOM 558 N N . ALA A 1 74 ? 5.709 -7.648 -15.218 1.00 70.06 74 ALA A N 1
ATOM 559 C CA . ALA A 1 74 ? 7.049 -7.962 -15.722 1.00 70.06 74 ALA A CA 1
ATOM 560 C C . ALA A 1 74 ? 7.118 -9.259 -16.537 1.00 70.06 74 ALA A C 1
ATOM 562 O O . ALA A 1 74 ? 7.887 -9.348 -17.489 1.00 70.06 74 ALA A O 1
ATOM 563 N N . TYR A 1 75 ? 6.366 -10.280 -16.119 1.00 67.38 75 TYR A N 1
ATOM 564 C CA . TYR A 1 75 ? 6.557 -11.658 -16.583 1.00 67.38 75 TYR A CA 1
ATOM 565 C C . TYR A 1 75 ? 5.356 -12.221 -17.347 1.00 67.38 75 TYR A C 1
ATOM 567 O O . TYR A 1 75 ? 5.316 -13.420 -17.617 1.00 67.38 75 TYR A O 1
ATOM 575 N N . THR A 1 76 ? 4.362 -11.394 -17.678 1.00 63.69 76 THR A N 1
ATOM 576 C CA . THR A 1 76 ? 3.211 -11.824 -18.480 1.00 63.69 76 THR A CA 1
ATOM 577 C C . THR A 1 76 ? 2.979 -10.880 -19.650 1.00 63.69 76 THR A C 1
ATOM 579 O O . THR A 1 76 ? 3.235 -9.684 -19.557 1.00 63.69 76 THR A O 1
ATOM 582 N N . GLU A 1 77 ? 2.430 -11.415 -20.740 1.00 61.62 77 GLU A N 1
ATOM 583 C CA . GLU A 1 77 ? 2.015 -10.637 -21.918 1.00 61.62 77 GLU A CA 1
ATOM 584 C C . GLU A 1 77 ? 0.799 -9.734 -21.622 1.00 61.62 77 GLU A C 1
ATOM 586 O O . GLU A 1 77 ? 0.441 -8.846 -22.396 1.00 61.62 77 GLU A O 1
ATOM 591 N N . PHE A 1 78 ? 0.151 -9.935 -20.469 1.00 57.47 78 PHE A N 1
ATOM 592 C CA . PHE A 1 78 ? -1.023 -9.191 -20.039 1.00 57.47 78 PHE A CA 1
ATOM 593 C C . PHE A 1 78 ? -0.630 -7.983 -19.182 1.00 57.47 78 PHE A C 1
ATOM 595 O O . PHE A 1 78 ? -0.739 -7.986 -17.957 1.00 57.47 78 PHE A O 1
ATOM 602 N N . HIS A 1 79 ? -0.274 -6.881 -19.841 1.00 67.25 79 HIS A N 1
ATOM 603 C CA . HIS A 1 79 ? -0.011 -5.596 -19.176 1.00 67.25 79 HIS A CA 1
ATOM 604 C C . HIS A 1 79 ? -1.276 -4.933 -18.583 1.00 67.25 79 HIS A C 1
ATOM 606 O O . HIS A 1 79 ? -1.198 -3.970 -17.813 1.00 67.25 79 HIS A O 1
ATOM 612 N N . ASN A 1 80 ? -2.471 -5.449 -18.896 1.00 72.25 80 ASN A N 1
ATOM 613 C CA . ASN A 1 80 ? -3.724 -4.949 -18.338 1.00 72.25 80 ASN A CA 1
ATOM 614 C C . ASN A 1 80 ? -4.044 -5.582 -16.972 1.00 72.25 80 ASN A C 1
ATOM 616 O O . ASN A 1 80 ? -4.605 -6.670 -16.866 1.00 72.25 80 ASN A O 1
ATOM 620 N N . LEU A 1 81 ? -3.789 -4.822 -15.908 1.00 81.88 81 LEU A N 1
ATOM 621 C CA . LEU A 1 81 ? -4.022 -5.243 -14.523 1.00 81.88 81 LEU A CA 1
ATOM 622 C C . LEU A 1 81 ? -5.463 -5.028 -14.019 1.00 81.88 81 LEU A C 1
ATOM 624 O O . LEU A 1 81 ? -5.702 -5.076 -12.813 1.00 81.88 81 LEU A O 1
ATOM 628 N N . THR A 1 82 ? -6.447 -4.791 -14.892 1.00 83.44 82 THR A N 1
ATOM 629 C CA . THR A 1 82 ? -7.838 -4.509 -14.472 1.00 83.44 82 THR A CA 1
ATOM 630 C C . THR A 1 82 ? -8.444 -5.648 -13.649 1.00 83.44 82 THR A C 1
ATOM 632 O O . THR A 1 82 ? -8.953 -5.417 -12.553 1.00 83.44 82 THR A O 1
ATOM 635 N N . VAL A 1 83 ? -8.319 -6.896 -14.114 1.00 80.94 83 VAL A N 1
ATOM 636 C CA . VAL A 1 83 ? -8.814 -8.076 -13.377 1.00 80.94 83 VAL A CA 1
ATOM 637 C C . VAL A 1 83 ? -8.093 -8.230 -12.037 1.00 80.94 83 VAL A C 1
ATOM 639 O O . VAL A 1 83 ? -8.717 -8.562 -11.027 1.00 80.94 83 VAL A O 1
ATOM 642 N N . PHE A 1 84 ? -6.789 -7.947 -12.010 1.00 82.69 84 PHE A N 1
ATOM 643 C CA . PHE A 1 84 ? -5.991 -7.988 -10.790 1.00 82.69 84 PHE A CA 1
ATOM 644 C C . PHE A 1 84 ? -6.482 -6.956 -9.765 1.00 82.69 84 PHE A C 1
ATOM 646 O O . PHE A 1 84 ? -6.708 -7.312 -8.610 1.00 82.69 84 PHE A O 1
ATOM 653 N N . ARG A 1 85 ? -6.750 -5.712 -10.190 1.00 85.69 85 ARG A N 1
ATOM 654 C CA . ARG A 1 85 ? -7.315 -4.655 -9.328 1.00 85.69 85 ARG A CA 1
ATOM 655 C C . ARG A 1 85 ? -8.660 -5.057 -8.733 1.00 85.69 85 ARG A C 1
ATOM 657 O O . ARG A 1 85 ? -8.848 -4.922 -7.528 1.00 85.69 85 ARG A O 1
ATOM 664 N N . ILE A 1 86 ? -9.568 -5.603 -9.545 1.00 85.38 86 ILE A N 1
ATOM 665 C CA . ILE A 1 86 ? -10.892 -6.052 -9.079 1.00 85.38 86 ILE A CA 1
ATOM 666 C C . ILE A 1 86 ? -10.754 -7.141 -8.006 1.00 85.38 86 ILE A C 1
ATOM 668 O O . ILE A 1 86 ? -11.436 -7.101 -6.979 1.00 85.38 86 ILE A O 1
ATOM 672 N N . ARG A 1 87 ? -9.860 -8.116 -8.221 1.00 83.81 87 ARG A N 1
ATOM 673 C CA . ARG A 1 87 ? -9.606 -9.190 -7.247 1.00 83.81 87 ARG A CA 1
ATOM 674 C C . ARG A 1 87 ? -8.982 -8.651 -5.961 1.00 83.81 87 ARG A C 1
ATOM 676 O O . ARG A 1 87 ? -9.437 -9.014 -4.881 1.00 83.81 87 ARG A O 1
ATOM 683 N N . ALA A 1 88 ? -7.998 -7.764 -6.073 1.00 86.44 88 ALA A N 1
ATOM 684 C CA . ALA A 1 88 ? -7.343 -7.136 -4.933 1.00 86.44 88 ALA A CA 1
ATOM 685 C C . ALA A 1 88 ? -8.327 -6.307 -4.087 1.00 86.44 88 ALA A C 1
ATOM 687 O O . ALA A 1 88 ? -8.379 -6.476 -2.872 1.00 86.44 88 ALA A O 1
ATOM 688 N N . LEU A 1 89 ? -9.189 -5.507 -4.723 1.00 87.56 89 LEU A N 1
ATOM 689 C CA . LEU A 1 89 ? -10.268 -4.778 -4.046 1.00 87.56 89 LEU A CA 1
ATOM 690 C C . LEU A 1 89 ? -11.236 -5.709 -3.307 1.00 87.56 89 LEU A C 1
ATOM 692 O O . LEU A 1 89 ? -11.647 -5.412 -2.188 1.00 87.56 89 LEU A O 1
ATOM 696 N N . ARG A 1 90 ? -11.596 -6.853 -3.902 1.00 85.12 90 ARG A N 1
ATOM 697 C CA . ARG A 1 90 ? -12.452 -7.849 -3.239 1.00 85.12 90 ARG A CA 1
ATOM 698 C C . ARG A 1 90 ? -11.786 -8.438 -1.994 1.00 85.12 90 ARG A C 1
ATOM 700 O O . ARG A 1 90 ? -12.461 -8.625 -0.988 1.00 85.12 90 ARG A O 1
ATOM 707 N N . LEU A 1 91 ? -10.488 -8.728 -2.059 1.00 85.31 91 LEU A N 1
ATOM 708 C CA . LEU A 1 91 ? -9.728 -9.235 -0.914 1.00 85.31 91 LEU A CA 1
ATOM 709 C C . LEU A 1 91 ? -9.602 -8.183 0.194 1.00 85.31 91 LEU A C 1
ATOM 711 O O . LEU A 1 91 ? -9.792 -8.519 1.356 1.00 85.31 91 LEU A O 1
ATOM 715 N N . LEU A 1 92 ? -9.375 -6.917 -0.161 1.00 87.56 92 LEU A N 1
ATOM 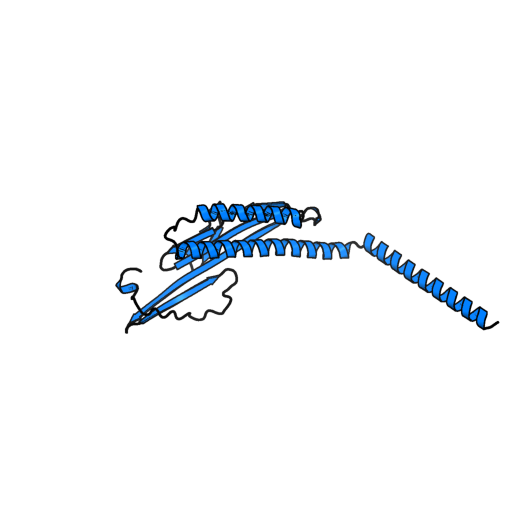716 C CA . LEU A 1 92 ? -9.353 -5.807 0.796 1.00 87.56 92 LEU A CA 1
ATOM 717 C C . LEU A 1 92 ? -10.706 -5.618 1.496 1.00 87.56 92 LEU A C 1
ATOM 719 O O . LEU A 1 92 ? -10.745 -5.414 2.704 1.00 87.56 92 LEU A O 1
ATOM 723 N N . ARG A 1 93 ? -11.823 -5.742 0.769 1.00 88.75 93 ARG A N 1
ATOM 724 C CA . ARG A 1 93 ? -13.166 -5.697 1.375 1.00 88.75 93 ARG A CA 1
ATOM 725 C C . ARG A 1 93 ? -13.394 -6.846 2.357 1.00 88.75 93 ARG A C 1
ATOM 727 O O . ARG A 1 93 ? -13.880 -6.604 3.451 1.00 88.75 93 ARG A O 1
ATOM 734 N N . ARG A 1 94 ? -12.968 -8.065 2.010 1.00 86.50 94 ARG A N 1
ATOM 735 C CA . ARG A 1 94 ? -13.009 -9.211 2.938 1.00 86.50 94 ARG A CA 1
ATOM 736 C C . ARG A 1 94 ? -12.139 -8.989 4.170 1.00 86.50 94 ARG A C 1
ATOM 738 O O . ARG A 1 94 ? -12.544 -9.337 5.267 1.00 86.50 94 ARG A O 1
ATOM 745 N N . TRP A 1 95 ? -10.955 -8.401 4.006 1.00 88.00 95 TRP A N 1
ATOM 746 C CA . TRP A 1 95 ? -10.123 -8.016 5.144 1.00 88.00 95 TRP A CA 1
ATOM 747 C C . TRP A 1 95 ? -10.843 -7.007 6.048 1.00 88.00 95 TRP A C 1
ATOM 749 O O . TRP A 1 95 ? -10.859 -7.197 7.257 1.00 88.00 95 TRP A O 1
ATOM 759 N N . ALA A 1 96 ? -11.505 -5.996 5.477 1.00 87.44 96 ALA A N 1
ATOM 760 C CA . ALA A 1 96 ? -12.281 -5.026 6.250 1.00 87.44 96 ALA A CA 1
ATOM 761 C C . ALA A 1 96 ? -13.438 -5.687 7.026 1.00 87.44 96 ALA A C 1
ATOM 763 O O . ALA A 1 96 ? -13.681 -5.318 8.170 1.00 87.44 96 ALA A O 1
ATOM 764 N N . GLU A 1 97 ? -14.107 -6.689 6.443 1.00 85.94 97 GLU A N 1
ATOM 765 C CA . GLU A 1 97 ? -15.125 -7.505 7.128 1.00 85.94 97 GLU A CA 1
ATOM 766 C C . GLU A 1 97 ? -14.529 -8.305 8.297 1.00 85.94 97 GLU A C 1
ATOM 768 O O . GLU A 1 97 ? -15.115 -8.339 9.376 1.00 85.94 97 GLU A O 1
ATOM 773 N N . VAL A 1 98 ? -13.350 -8.911 8.120 1.00 84.19 98 VAL A N 1
ATOM 774 C CA . VAL A 1 98 ? -12.657 -9.638 9.199 1.00 84.19 98 VAL A CA 1
ATOM 775 C C . VAL A 1 98 ? -12.256 -8.687 10.323 1.00 84.19 98 VAL A C 1
ATOM 777 O O . VAL A 1 98 ? -12.573 -8.949 11.477 1.00 84.19 98 VAL A O 1
ATOM 780 N N . VAL A 1 99 ? -11.632 -7.549 10.001 1.00 79.50 99 VAL A N 1
ATOM 781 C CA . VAL A 1 99 ? -11.281 -6.524 10.998 1.00 79.50 99 VAL A CA 1
ATOM 782 C C . VAL A 1 99 ? -12.527 -6.029 11.730 1.00 79.50 99 VAL A C 1
ATOM 784 O O . VAL A 1 99 ? -12.479 -5.812 12.938 1.00 79.50 99 VAL A O 1
ATOM 787 N N . ALA A 1 100 ? -13.653 -5.888 11.028 1.00 79.00 100 ALA A N 1
ATOM 788 C CA . ALA A 1 100 ? -14.907 -5.479 11.641 1.00 79.00 100 ALA A CA 1
ATOM 789 C C . ALA A 1 100 ? -15.404 -6.470 12.700 1.00 79.00 100 ALA A C 1
ATOM 791 O O . ALA A 1 100 ? -15.846 -6.048 13.768 1.00 79.00 100 ALA A O 1
ATOM 792 N N . VAL A 1 101 ? -15.299 -7.771 12.422 1.00 76.81 101 VAL A N 1
ATOM 793 C CA . VAL A 1 101 ? -15.684 -8.833 13.362 1.00 76.81 101 VAL A CA 1
ATOM 794 C C . VAL A 1 101 ? -14.703 -8.920 14.534 1.00 76.81 101 VAL A C 1
ATOM 796 O O . VAL A 1 101 ? -15.139 -8.905 15.681 1.00 76.81 101 VAL A O 1
ATOM 799 N N . GLU A 1 102 ? -13.399 -8.964 14.259 1.00 76.62 102 GLU A N 1
ATOM 800 C CA . GLU A 1 102 ? -12.351 -9.162 15.275 1.00 76.62 102 GLU A CA 1
ATOM 801 C C . GLU A 1 102 ? -12.224 -7.967 16.230 1.00 76.62 102 GLU A C 1
ATOM 803 O O . GLU A 1 102 ? -12.091 -8.135 17.440 1.00 76.62 102 GLU A O 1
ATOM 808 N N . TYR A 1 103 ? -12.302 -6.744 15.697 1.00 70.12 103 TYR A N 1
ATOM 809 C CA . TYR A 1 103 ? -12.103 -5.513 16.464 1.00 70.12 103 TYR A CA 1
ATOM 810 C C . TYR A 1 103 ? -13.403 -4.769 16.754 1.00 70.12 103 TYR A C 1
ATOM 812 O O . TYR A 1 103 ? -13.337 -3.608 17.149 1.00 70.12 103 TYR A O 1
ATOM 820 N N . GLY A 1 104 ? -14.581 -5.359 16.508 1.00 76.56 104 GLY A N 1
ATOM 821 C CA . GLY A 1 104 ? -15.868 -4.659 16.644 1.00 76.56 104 GLY A CA 1
ATOM 822 C C . GLY A 1 104 ? -15.879 -3.300 15.928 1.00 76.56 104 GLY A C 1
ATOM 823 O O . GLY A 1 104 ? -16.391 -2.311 16.465 1.00 76.56 104 GLY A O 1
ATOM 824 N N . ALA A 1 105 ? -15.216 -3.242 14.771 1.00 79.31 105 ALA A N 1
ATOM 825 C CA . ALA A 1 105 ? -14.876 -2.022 14.058 1.00 79.31 105 ALA A CA 1
ATOM 826 C C . ALA A 1 105 ? -15.772 -1.828 12.827 1.00 79.31 105 ALA A C 1
ATOM 828 O O . ALA A 1 105 ? -16.207 -2.775 12.188 1.00 79.31 105 ALA A O 1
ATOM 829 N N . ALA A 1 106 ? -16.008 -0.587 12.426 1.00 88.06 106 ALA A N 1
ATOM 830 C CA . ALA A 1 106 ? -16.508 -0.258 11.101 1.00 88.06 106 ALA A CA 1
ATOM 831 C C . ALA A 1 106 ? -15.338 0.271 10.273 1.00 88.06 106 ALA A C 1
ATOM 833 O O . ALA A 1 106 ? -14.788 1.328 10.587 1.00 88.06 106 ALA A O 1
ATOM 834 N N . VAL A 1 107 ? -14.958 -0.469 9.230 1.00 88.56 107 VAL A N 1
ATOM 835 C CA . VAL A 1 107 ? -13.862 -0.101 8.328 1.00 88.56 107 VAL A CA 1
ATOM 836 C C . VAL A 1 107 ? -14.427 0.225 6.951 1.00 88.56 107 VAL A C 1
ATOM 838 O O . VAL A 1 107 ? -14.931 -0.650 6.247 1.00 88.56 107 VAL A O 1
ATOM 841 N N . GLN A 1 108 ? -14.332 1.489 6.544 1.00 93.38 108 GLN A N 1
ATOM 842 C CA . GLN A 1 108 ? -14.711 1.937 5.208 1.00 93.38 108 GLN A CA 1
ATOM 843 C C . GLN A 1 108 ? -13.458 2.226 4.385 1.00 93.38 108 GLN A C 1
ATOM 845 O O . GLN A 1 108 ? -12.731 3.180 4.654 1.00 93.38 108 GLN A O 1
ATOM 850 N N . LEU A 1 109 ? -13.238 1.423 3.347 1.00 92.50 109 LEU A N 1
ATOM 851 C CA . LEU A 1 109 ? -12.148 1.630 2.400 1.00 92.50 109 LEU A CA 1
ATOM 852 C C . LEU A 1 109 ? -12.489 2.726 1.390 1.00 92.50 109 LEU A C 1
ATOM 854 O O . LEU A 1 109 ? -13.591 2.743 0.832 1.00 92.50 109 LEU A O 1
ATOM 858 N N . ARG A 1 110 ? -11.517 3.589 1.103 1.00 93.75 110 ARG A N 1
ATOM 859 C CA . ARG A 1 110 ? -11.578 4.616 0.061 1.00 93.75 110 ARG A CA 1
ATOM 860 C C . ARG A 1 110 ? -10.312 4.561 -0.780 1.00 93.75 110 ARG A C 1
ATOM 862 O O . ARG A 1 110 ? -9.216 4.413 -0.254 1.00 93.75 110 ARG A O 1
ATOM 869 N N . ALA A 1 111 ? -10.481 4.692 -2.088 1.00 93.19 111 ALA A N 1
ATOM 870 C CA . ALA A 1 111 ? -9.388 4.784 -3.048 1.00 93.19 111 ALA A CA 1
ATOM 871 C C . ALA A 1 111 ? -9.464 6.157 -3.728 1.00 93.19 111 ALA A C 1
ATOM 873 O O . ALA A 1 111 ? -9.918 6.229 -4.870 1.00 93.19 111 ALA A O 1
ATOM 874 N N . PRO A 1 112 ? -9.161 7.251 -3.007 1.00 94.94 112 PRO A N 1
ATOM 875 C CA . PRO A 1 112 ? -9.136 8.569 -3.624 1.00 94.94 112 PRO A CA 1
ATOM 876 C C . PRO A 1 112 ? -7.956 8.661 -4.600 1.00 94.94 112 PRO A C 1
ATOM 878 O O . PRO A 1 112 ? -7.040 7.835 -4.570 1.00 94.94 112 PRO A O 1
ATOM 881 N N . GLU A 1 113 ? -7.979 9.679 -5.452 1.00 96.25 113 GLU A N 1
ATOM 882 C CA . GLU A 1 113 ? -6.804 10.024 -6.243 1.00 96.25 113 GLU A CA 1
ATOM 883 C C . GLU A 1 113 ? -5.636 10.420 -5.327 1.00 96.25 113 GLU A C 1
ATOM 885 O O . GLU A 1 113 ? -5.832 11.122 -4.333 1.00 96.25 113 GLU A O 1
ATOM 890 N N . HIS A 1 114 ? -4.425 9.968 -5.659 1.00 96.12 114 HIS A N 1
ATOM 891 C CA . HIS A 1 114 ? -3.215 10.302 -4.907 1.00 96.12 114 HIS A CA 1
ATOM 892 C C . HIS A 1 114 ? -2.018 10.558 -5.820 1.00 96.12 114 HIS A C 1
ATOM 894 O O . HIS A 1 114 ? -1.775 9.801 -6.766 1.00 96.12 114 HIS A O 1
ATOM 900 N N . LEU A 1 115 ? -1.263 11.613 -5.509 1.00 95.38 115 LEU A N 1
ATOM 901 C CA . LEU A 1 115 ? -0.106 12.080 -6.270 1.00 95.38 115 LEU A CA 1
ATOM 902 C C . LEU A 1 115 ? 1.191 11.769 -5.519 1.00 95.38 115 LEU A C 1
ATOM 904 O O . LEU A 1 115 ? 1.394 12.207 -4.389 1.00 95.38 115 LEU A O 1
ATOM 908 N N . PHE A 1 116 ? 2.107 11.085 -6.195 1.00 92.75 116 PHE A N 1
ATOM 909 C CA . PHE A 1 116 ? 3.469 10.853 -5.737 1.00 92.75 116 PHE A CA 1
ATOM 910 C C . PHE A 1 116 ? 4.423 11.775 -6.496 1.00 92.75 116 PHE A C 1
ATOM 912 O O . PHE A 1 116 ? 4.623 11.607 -7.700 1.00 92.75 116 PHE A O 1
ATOM 919 N N . ALA A 1 117 ? 5.042 12.721 -5.789 1.00 90.38 117 ALA A N 1
ATOM 920 C CA . ALA A 1 117 ? 6.107 13.563 -6.327 1.00 90.38 117 ALA A CA 1
ATOM 921 C C . ALA A 1 117 ? 7.472 12.932 -6.004 1.00 90.38 117 ALA A C 1
ATOM 923 O O . ALA A 1 117 ? 7.949 13.008 -4.870 1.00 90.38 117 ALA A O 1
ATOM 924 N N . LEU A 1 118 ? 8.094 12.275 -6.986 1.00 85.69 118 LEU A N 1
ATOM 925 C CA . LEU A 1 118 ? 9.333 11.510 -6.806 1.00 85.69 118 LEU A CA 1
ATOM 926 C C . LEU A 1 118 ? 10.373 11.925 -7.846 1.00 85.69 118 LEU A C 1
ATOM 928 O O . LEU A 1 118 ? 10.137 11.826 -9.047 1.00 85.69 118 LEU A O 1
ATOM 932 N N . SER A 1 119 ? 11.543 12.372 -7.379 1.00 80.69 119 SER A N 1
ATOM 933 C CA . SER A 1 119 ? 12.694 12.736 -8.224 1.00 80.69 119 SER A CA 1
ATOM 934 C C . SER A 1 119 ? 12.358 13.666 -9.402 1.00 80.69 119 SER A C 1
ATOM 936 O O . SER A 1 119 ? 12.890 13.504 -10.497 1.00 80.69 119 SER A O 1
ATOM 938 N N . GLY A 1 120 ? 11.474 14.644 -9.179 1.00 79.06 120 GLY A N 1
ATOM 939 C CA . GLY A 1 120 ? 11.055 15.619 -10.195 1.00 79.06 120 GLY A CA 1
ATOM 940 C C . GLY A 1 120 ? 9.973 15.126 -11.164 1.00 79.06 120 GLY A C 1
ATOM 941 O O . GLY A 1 120 ? 9.571 15.888 -12.038 1.00 79.06 120 GLY A O 1
ATOM 942 N 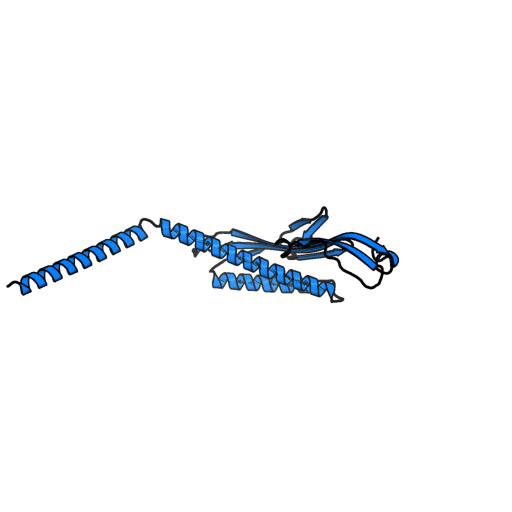N . GLY A 1 121 ? 9.495 13.886 -11.012 1.00 84.69 121 GLY A N 1
ATOM 943 C CA . GLY A 1 121 ? 8.342 13.339 -11.724 1.00 84.69 121 GLY A CA 1
ATOM 944 C C . GLY A 1 121 ? 7.098 13.247 -10.838 1.00 84.69 121 GLY A C 1
ATOM 945 O O . GLY A 1 121 ? 7.192 13.089 -9.619 1.00 84.69 121 GLY A O 1
ATOM 946 N N . GLU 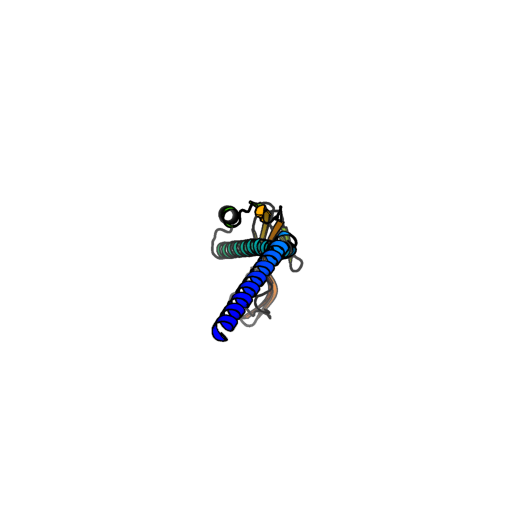A 1 122 ? 5.932 13.313 -11.473 1.00 91.81 122 GLU A N 1
ATOM 947 C CA . GLU A 1 122 ? 4.622 13.175 -10.840 1.00 91.81 122 GLU A CA 1
ATOM 948 C C . GLU A 1 122 ? 3.945 11.880 -11.295 1.00 91.81 122 GLU A C 1
ATOM 950 O O . GLU A 1 122 ? 3.758 11.639 -12.491 1.00 91.81 122 GLU A O 1
ATOM 955 N N . TYR A 1 123 ? 3.570 11.038 -10.333 1.00 92.88 123 TYR A N 1
ATOM 956 C CA . TYR A 1 123 ? 2.914 9.759 -10.585 1.00 92.88 123 TYR A CA 1
ATOM 957 C C . TYR A 1 123 ? 1.568 9.712 -9.876 1.00 92.88 123 TYR A C 1
ATOM 959 O O . TYR A 1 123 ? 1.486 9.926 -8.671 1.00 92.88 123 TYR A O 1
ATOM 967 N N . VAL A 1 124 ? 0.508 9.397 -10.619 1.00 94.62 124 VAL A N 1
ATOM 968 C CA . VAL A 1 124 ? -0.863 9.431 -10.101 1.00 94.62 124 VAL A CA 1
ATOM 969 C C . VAL A 1 124 ? -1.398 8.017 -9.906 1.00 94.62 124 VAL A C 1
ATOM 971 O O . VAL A 1 124 ? -1.330 7.165 -10.793 1.00 94.62 124 VAL A O 1
ATOM 974 N N . VAL A 1 125 ? -1.988 7.750 -8.749 1.00 94.12 125 VAL A N 1
ATOM 975 C CA . VAL A 1 125 ? -2.925 6.637 -8.586 1.00 94.12 125 VAL A CA 1
ATOM 976 C C . VAL A 1 125 ? -4.328 7.233 -8.729 1.00 94.12 125 VAL A C 1
ATOM 978 O O . VAL A 1 125 ? -4.729 7.979 -7.842 1.00 94.12 125 VAL A O 1
ATOM 981 N N . PRO A 1 126 ? -5.053 6.979 -9.840 1.00 92.75 126 PRO A N 1
ATOM 982 C CA . PRO A 1 126 ? -6.342 7.628 -10.090 1.00 92.75 126 PRO A CA 1
ATOM 983 C C . PRO A 1 126 ? -7.412 7.219 -9.080 1.00 92.75 126 PRO A C 1
ATOM 985 O O . PRO A 1 126 ? -7.357 6.119 -8.525 1.00 92.75 126 PRO A O 1
ATOM 988 N N . GLU A 1 127 ? -8.443 8.047 -8.924 1.00 93.19 127 GLU A N 1
ATOM 989 C CA . GLU A 1 127 ? -9.598 7.700 -8.094 1.00 93.19 127 GLU A CA 1
ATOM 990 C C . GLU A 1 127 ? -10.210 6.342 -8.502 1.00 93.19 127 GLU A C 1
ATOM 992 O O . GLU A 1 127 ? -10.354 6.004 -9.680 1.00 93.19 127 GLU A O 1
ATOM 997 N N . GLY A 1 128 ? -10.538 5.522 -7.503 1.00 89.75 128 GLY A N 1
ATOM 998 C CA . GLY A 1 128 ? -11.050 4.162 -7.667 1.00 89.75 128 GLY A CA 1
ATOM 999 C C . GLY A 1 128 ? -9.969 3.106 -7.919 1.00 89.75 128 GLY A C 1
ATOM 1000 O O . GLY A 1 128 ? -10.259 1.905 -7.857 1.00 89.75 128 GLY A O 1
ATOM 1001 N N . PHE A 1 129 ? -8.721 3.512 -8.161 1.00 90.25 129 PHE A N 1
ATOM 1002 C CA . PHE A 1 129 ? -7.587 2.610 -8.309 1.00 90.25 129 PHE A CA 1
ATOM 1003 C C . PHE A 1 129 ? -6.826 2.545 -6.990 1.00 90.25 129 PHE A C 1
ATOM 1005 O O . PHE A 1 129 ? -6.493 3.551 -6.391 1.00 90.25 129 PHE A O 1
ATOM 1012 N N . ILE A 1 130 ? -6.506 1.333 -6.549 1.00 91.00 130 ILE A N 1
ATOM 1013 C CA . ILE A 1 130 ? -5.709 1.120 -5.330 1.00 91.00 130 ILE A CA 1
ATOM 1014 C C . ILE A 1 130 ? -4.200 1.084 -5.610 1.00 91.00 130 ILE A C 1
ATOM 1016 O O . ILE A 1 130 ? -3.390 1.151 -4.693 1.00 91.00 130 ILE A O 1
ATOM 1020 N N . PHE A 1 131 ? -3.814 0.925 -6.881 1.00 91.38 131 PHE A N 1
ATOM 1021 C CA . PHE A 1 131 ? -2.426 0.967 -7.336 1.00 91.38 131 PHE A CA 1
ATOM 1022 C C . PHE A 1 131 ? -2.322 1.274 -8.835 1.00 91.38 131 PHE A C 1
ATOM 1024 O O . PHE A 1 131 ? -3.224 0.959 -9.635 1.00 91.38 131 PHE A O 1
ATOM 1031 N N . LYS A 1 132 ? -1.160 1.794 -9.236 1.00 91.56 132 LYS A N 1
ATOM 1032 C CA . LYS A 1 132 ? -0.777 2.039 -10.627 1.00 91.56 132 LYS A CA 1
ATOM 1033 C C . LYS A 1 132 ? 0.717 1.763 -10.833 1.00 91.56 132 LYS A C 1
ATOM 1035 O O . LYS A 1 132 ? 1.533 1.987 -9.945 1.00 91.56 132 LYS A O 1
ATOM 1040 N N . LEU A 1 133 ? 1.048 1.242 -12.014 1.00 88.69 133 LEU A N 1
ATOM 1041 C CA . LEU A 1 133 ? 2.420 1.009 -12.462 1.00 88.69 133 LEU A CA 1
ATOM 1042 C C . LEU A 1 133 ? 2.685 1.910 -13.672 1.00 88.69 133 LEU A C 1
ATOM 1044 O O . LEU A 1 133 ? 1.853 1.973 -14.582 1.00 88.69 133 LEU A O 1
ATOM 1048 N N . TYR A 1 134 ? 3.825 2.584 -13.665 1.00 88.06 134 TYR A N 1
ATOM 1049 C CA . TYR A 1 134 ? 4.343 3.444 -14.720 1.00 88.06 134 TYR A CA 1
ATOM 1050 C C . TYR A 1 134 ? 5.746 2.956 -15.059 1.00 88.06 134 TYR A C 1
ATOM 1052 O O . TYR A 1 134 ? 6.718 3.395 -14.457 1.00 88.06 134 TYR A O 1
ATOM 1060 N N . TRP A 1 135 ? 5.860 1.970 -15.942 1.00 83.75 135 TRP A N 1
ATOM 1061 C CA . TRP A 1 135 ? 7.144 1.363 -16.295 1.00 83.75 135 TRP A CA 1
ATOM 1062 C C . TRP A 1 135 ? 7.548 1.837 -17.682 1.00 83.75 135 TRP A C 1
ATOM 1064 O O . TRP A 1 135 ? 7.300 1.153 -18.673 1.00 83.75 135 TRP A O 1
ATOM 1074 N N . TYR A 1 136 ? 8.121 3.036 -17.747 1.00 73.69 136 TYR A N 1
ATOM 1075 C CA . TYR A 1 136 ? 8.558 3.655 -18.994 1.00 73.69 136 TYR A CA 1
ATOM 1076 C C . TYR A 1 136 ? 10.043 3.998 -18.873 1.00 73.69 136 TYR A C 1
ATOM 1078 O O . TYR A 1 136 ? 10.466 4.562 -17.876 1.00 73.69 136 TYR A O 1
ATOM 1086 N N . GLY A 1 137 ? 10.878 3.656 -19.854 1.00 68.88 137 GLY A N 1
ATOM 1087 C CA . GLY A 1 137 ? 12.264 4.136 -19.831 1.00 68.88 137 GLY A CA 1
ATOM 1088 C C . GLY A 1 137 ? 12.287 5.673 -19.893 1.00 68.88 137 GLY A C 1
ATOM 1089 O O . GLY A 1 137 ? 11.500 6.228 -20.661 1.00 68.88 137 GLY A O 1
ATOM 1090 N N . PRO A 1 138 ? 13.131 6.375 -19.110 1.00 76.44 138 PRO A N 1
ATOM 1091 C CA . PRO A 1 138 ? 14.190 5.869 -18.228 1.00 76.44 138 PRO A CA 1
ATOM 1092 C C . PRO A 1 138 ? 13.796 5.709 -16.740 1.00 76.44 138 PRO A C 1
ATOM 1094 O O . PRO A 1 138 ? 14.668 5.406 -15.924 1.00 76.44 138 PRO A O 1
ATOM 1097 N N . SER A 1 139 ? 12.527 5.907 -16.360 1.00 84.31 139 SER A N 1
ATOM 1098 C CA . SER A 1 139 ? 12.058 5.823 -14.968 1.00 84.31 139 SER A CA 1
ATOM 1099 C C . SER A 1 139 ? 10.834 4.919 -14.782 1.00 84.31 139 SER A C 1
ATOM 1101 O O . SER A 1 139 ? 9.771 5.086 -15.375 1.00 84.31 139 SER A O 1
ATOM 1103 N N . ALA A 1 140 ? 10.961 3.957 -13.877 1.00 86.56 140 ALA A N 1
ATOM 1104 C CA . ALA A 1 140 ? 9.885 3.068 -13.487 1.00 86.56 140 ALA A CA 1
ATOM 1105 C C . ALA A 1 140 ? 9.349 3.447 -12.106 1.00 86.56 140 ALA A C 1
ATOM 1107 O O . ALA A 1 140 ? 10.096 3.568 -11.138 1.00 86.56 140 ALA A O 1
ATOM 1108 N N . PHE A 1 141 ? 8.034 3.568 -12.000 1.00 89.12 141 PHE A N 1
ATOM 1109 C CA . PHE A 1 141 ? 7.327 3.733 -10.744 1.00 89.12 141 PHE A CA 1
ATOM 1110 C C . PHE A 1 141 ? 6.264 2.656 -10.589 1.00 89.12 141 PHE A C 1
ATOM 1112 O O . PHE A 1 141 ? 5.537 2.293 -11.515 1.00 89.12 141 PHE A O 1
ATOM 1119 N N . THR A 1 142 ? 6.143 2.190 -9.366 1.00 89.12 142 THR A N 1
ATOM 1120 C CA . THR A 1 142 ? 5.100 1.306 -8.898 1.00 89.12 142 THR A CA 1
ATOM 1121 C C . THR A 1 142 ? 4.586 1.913 -7.604 1.00 89.12 142 THR A C 1
ATOM 1123 O O . THR A 1 142 ? 5.368 2.077 -6.674 1.00 89.12 142 THR A O 1
ATOM 1126 N N . GLY A 1 143 ? 3.291 2.199 -7.505 1.00 90.44 143 GLY A N 1
ATOM 1127 C CA . GLY A 1 143 ? 2.732 2.753 -6.275 1.00 90.44 143 GLY A CA 1
ATOM 1128 C C . GLY A 1 143 ? 1.303 2.328 -6.015 1.00 90.44 143 GLY A C 1
ATOM 1129 O O . GLY A 1 143 ? 0.528 2.066 -6.938 1.00 90.44 143 GLY A O 1
ATOM 1130 N N . GLY A 1 144 ? 0.975 2.247 -4.734 1.00 91.62 144 GLY A N 1
ATOM 1131 C CA . GLY A 1 144 ? -0.349 1.985 -4.209 1.00 91.62 144 GLY A CA 1
ATOM 1132 C C . GLY A 1 144 ? -0.709 3.005 -3.144 1.00 91.62 144 GLY A C 1
ATOM 1133 O O . GLY A 1 144 ? 0.133 3.388 -2.331 1.00 91.62 144 GLY A O 1
ATOM 1134 N N . TYR A 1 145 ? -1.976 3.403 -3.148 1.00 94.06 145 TYR A N 1
ATOM 1135 C CA . TYR A 1 145 ? -2.550 4.273 -2.135 1.00 94.06 145 TYR A CA 1
ATOM 1136 C C . TYR A 1 145 ? -3.951 3.797 -1.777 1.00 94.06 145 TYR A C 1
ATOM 1138 O O . TYR A 1 145 ? -4.727 3.390 -2.648 1.00 94.06 145 TYR A O 1
ATOM 1146 N N . LEU A 1 146 ? -4.262 3.819 -0.487 1.00 92.81 146 LEU A N 1
ATOM 1147 C CA . LEU A 1 146 ? -5.577 3.474 0.026 1.00 92.81 146 LEU A CA 1
ATOM 1148 C C . LEU A 1 146 ? -5.809 4.155 1.373 1.00 92.81 146 LEU A C 1
ATOM 1150 O O . LEU A 1 146 ? -4.914 4.209 2.216 1.00 92.81 146 LEU A O 1
ATOM 1154 N N . GLU A 1 147 ? -7.036 4.599 1.605 1.00 94.06 147 GLU A N 1
ATOM 1155 C CA . GLU A 1 147 ? -7.479 5.077 2.909 1.00 94.06 147 GLU A CA 1
ATOM 1156 C C . GLU A 1 147 ? -8.479 4.098 3.520 1.00 94.06 147 GLU A C 1
ATOM 1158 O O . GLU A 1 147 ? -9.308 3.499 2.829 1.00 94.06 147 GLU A O 1
ATOM 1163 N N . ALA A 1 148 ? -8.424 3.956 4.837 1.00 90.81 148 ALA A N 1
ATOM 1164 C CA . ALA A 1 148 ? -9.415 3.248 5.622 1.00 90.81 148 ALA A CA 1
ATOM 1165 C C . ALA A 1 148 ? -9.916 4.176 6.726 1.00 90.81 148 ALA A C 1
ATOM 1167 O O . ALA A 1 148 ? -9.151 4.589 7.594 1.00 90.81 148 ALA A O 1
ATOM 1168 N N . ASN A 1 149 ? -11.208 4.483 6.708 1.00 93.50 149 ASN A N 1
ATOM 1169 C CA . ASN A 1 149 ? -11.859 5.134 7.835 1.00 93.50 149 ASN A CA 1
ATOM 1170 C C . ASN A 1 149 ? -12.298 4.064 8.823 1.00 93.50 149 ASN A C 1
ATOM 1172 O O . ASN A 1 149 ? -13.057 3.162 8.467 1.00 93.50 149 ASN A O 1
ATOM 1176 N N . ILE A 1 150 ? -11.813 4.174 10.050 1.00 88.31 150 ILE A N 1
ATOM 1177 C CA . ILE A 1 150 ? -11.963 3.182 11.103 1.00 88.31 150 ILE A CA 1
ATOM 1178 C C . ILE A 1 150 ? -12.771 3.817 12.230 1.00 88.31 150 ILE A C 1
ATOM 1180 O O . ILE A 1 150 ? -12.402 4.859 12.772 1.00 88.31 150 ILE A O 1
ATOM 1184 N N . SER A 1 151 ? -13.876 3.184 12.600 1.00 86.38 151 SER A N 1
ATOM 1185 C CA . SER A 1 151 ? -14.602 3.506 13.829 1.00 86.38 151 SER A CA 1
ATOM 1186 C C . SER A 1 151 ? -14.630 2.275 14.718 1.00 86.38 151 SER A C 1
ATOM 1188 O O . SER A 1 151 ? -15.038 1.215 14.264 1.00 86.38 151 SER A O 1
ATOM 1190 N N . ILE A 1 152 ? -14.229 2.409 15.976 1.00 81.69 152 ILE A N 1
ATOM 1191 C CA . ILE A 1 152 ? -14.288 1.351 16.989 1.00 81.69 152 ILE A CA 1
ATOM 1192 C C . ILE A 1 152 ? -15.068 1.921 18.180 1.00 81.69 152 ILE A C 1
ATOM 1194 O O . ILE A 1 152 ? -14.460 2.468 19.106 1.00 81.69 152 ILE A O 1
ATOM 1198 N N . PRO A 1 153 ? -16.417 1.867 18.157 1.00 79.88 153 PRO A N 1
ATOM 1199 C CA . PRO A 1 153 ? -17.251 2.603 19.110 1.00 79.88 153 PRO A CA 1
ATOM 1200 C C . PRO A 1 153 ? -16.991 2.235 20.571 1.00 79.88 153 PRO A C 1
ATOM 1202 O O . PRO A 1 153 ? -16.947 3.111 21.430 1.00 79.88 153 PRO A O 1
ATOM 1205 N N . HIS A 1 154 ? -16.751 0.952 20.855 1.00 75.44 154 HIS A N 1
ATOM 1206 C CA . HIS A 1 154 ? -16.485 0.480 22.216 1.00 75.44 154 HIS A CA 1
ATOM 1207 C C . HIS A 1 154 ? -15.123 0.941 22.762 1.00 75.44 154 HIS A C 1
ATOM 1209 O O . HIS A 1 154 ? -14.945 1.002 23.976 1.00 75.44 154 HIS A O 1
ATOM 1215 N N . LEU A 1 155 ? -14.185 1.314 21.883 1.00 69.06 155 LEU A N 1
ATOM 1216 C CA . LEU A 1 155 ? -12.928 1.969 22.254 1.00 69.06 155 LEU A CA 1
ATOM 1217 C C . LEU A 1 155 ? -13.019 3.500 22.166 1.00 69.06 155 LEU A C 1
ATOM 1219 O O . LEU A 1 155 ? -12.056 4.176 22.489 1.00 69.06 155 LEU A O 1
ATOM 1223 N N . GLY A 1 156 ? -14.149 4.076 21.744 1.00 73.00 156 GLY A N 1
ATOM 1224 C CA . GLY A 1 156 ? -14.294 5.523 21.558 1.00 73.00 156 GLY A CA 1
ATOM 1225 C C . GLY A 1 156 ? -13.569 6.085 20.328 1.00 73.00 156 GLY A C 1
ATOM 1226 O O . GLY A 1 156 ? -13.375 7.295 20.238 1.00 73.00 156 GLY A O 1
ATOM 1227 N N . VAL A 1 157 ? -13.163 5.235 19.378 1.00 73.75 157 VAL A N 1
ATOM 1228 C CA . VAL A 1 157 ? -12.558 5.666 18.107 1.00 73.75 157 VAL A CA 1
ATOM 1229 C C . VAL A 1 157 ? -13.672 5.939 17.102 1.00 73.75 157 VAL A C 1
ATOM 1231 O O . VAL A 1 157 ? -14.460 5.045 16.797 1.00 73.75 157 VAL A O 1
ATOM 1234 N N . TYR A 1 158 ? -13.712 7.141 16.533 1.00 83.62 158 TYR A N 1
ATOM 1235 C CA . TYR A 1 158 ? -14.712 7.514 15.533 1.00 83.62 158 TYR A CA 1
ATOM 1236 C C . TYR A 1 158 ? -14.043 8.117 14.306 1.00 83.62 158 TYR A C 1
ATOM 1238 O O . TYR A 1 158 ? -13.361 9.134 14.404 1.00 83.62 158 TYR A O 1
ATOM 1246 N N . ASN A 1 159 ? -14.273 7.492 13.149 1.00 86.75 159 ASN A N 1
ATOM 1247 C CA . ASN A 1 159 ? -13.829 7.964 11.839 1.00 86.75 159 ASN A CA 1
ATOM 1248 C C . ASN A 1 159 ? -12.323 8.305 11.765 1.00 86.75 159 ASN A C 1
ATOM 1250 O O . ASN A 1 159 ? -11.929 9.270 11.112 1.00 86.75 159 ASN A O 1
ATOM 1254 N N . ALA A 1 160 ? -11.481 7.514 12.434 1.00 85.75 160 ALA A N 1
ATOM 1255 C CA . ALA A 1 160 ? -10.034 7.638 12.337 1.00 85.75 160 ALA A CA 1
ATOM 1256 C C . ALA A 1 160 ? -9.577 7.211 10.938 1.00 85.75 160 ALA A C 1
ATOM 1258 O O . ALA A 1 160 ? -9.844 6.089 10.510 1.00 85.75 160 ALA A O 1
ATOM 1259 N N . THR A 1 161 ? -8.892 8.093 10.216 1.00 90.00 161 THR A N 1
ATOM 1260 C CA . THR A 1 161 ? -8.402 7.790 8.868 1.00 90.00 161 THR A CA 1
ATOM 1261 C C . THR A 1 161 ? -7.003 7.189 8.937 1.00 90.00 161 THR A C 1
ATOM 1263 O O . THR A 1 161 ? -6.028 7.879 9.236 1.00 90.00 161 THR A O 1
ATOM 1266 N N . ALA A 1 162 ? -6.890 5.905 8.611 1.00 86.38 162 ALA A N 1
ATOM 1267 C CA . ALA A 1 162 ? -5.620 5.253 8.335 1.00 86.38 162 ALA A CA 1
ATOM 1268 C C . ALA A 1 162 ? -5.288 5.394 6.846 1.00 86.38 162 ALA A C 1
ATOM 1270 O O . ALA A 1 162 ? -6.059 4.974 5.985 1.00 86.38 162 ALA A O 1
ATOM 1271 N N . ARG A 1 163 ? -4.124 5.969 6.544 1.00 90.56 163 ARG A N 1
ATOM 1272 C CA . ARG A 1 163 ? -3.599 6.079 5.178 1.00 90.56 163 ARG A CA 1
ATOM 1273 C C . ARG A 1 163 ? -2.514 5.035 4.974 1.00 90.56 163 ARG A C 1
ATOM 1275 O O . ARG A 1 163 ? -1.578 4.954 5.773 1.00 90.56 163 ARG A O 1
ATOM 1282 N N . ALA A 1 164 ? -2.643 4.249 3.915 1.00 88.31 164 ALA A N 1
ATOM 1283 C CA . ALA A 1 164 ? -1.636 3.302 3.479 1.00 88.31 164 ALA A CA 1
ATOM 1284 C C . ALA A 1 164 ? -1.061 3.768 2.146 1.00 88.31 164 ALA A C 1
ATOM 1286 O O . ALA A 1 164 ? -1.762 3.846 1.139 1.00 88.31 164 ALA A O 1
ATOM 1287 N N . GLU A 1 165 ? 0.235 4.043 2.162 1.00 91.31 165 GLU A N 1
ATOM 1288 C CA . GLU A 1 165 ? 1.013 4.427 0.998 1.00 91.31 165 GLU A CA 1
ATOM 1289 C C . GLU A 1 165 ? 2.180 3.450 0.859 1.00 91.31 165 GLU A C 1
ATOM 1291 O O . GLU A 1 165 ? 2.891 3.189 1.834 1.00 91.31 165 GLU A O 1
ATOM 1296 N N . VAL A 1 166 ? 2.348 2.884 -0.337 1.00 88.88 166 VAL A N 1
ATOM 1297 C CA . VAL A 1 166 ? 3.471 2.002 -0.671 1.00 88.88 166 VAL A CA 1
ATOM 1298 C C . VAL A 1 166 ? 3.950 2.326 -2.073 1.00 88.88 166 VAL A C 1
ATOM 1300 O O . VAL A 1 166 ? 3.144 2.351 -3.001 1.00 88.88 166 VAL A O 1
ATOM 1303 N N . TYR A 1 167 ? 5.254 2.516 -2.257 1.00 89.19 167 TYR A N 1
ATOM 1304 C CA . TYR A 1 167 ? 5.820 2.781 -3.571 1.00 89.19 167 TYR A CA 1
ATOM 1305 C C . TYR A 1 167 ? 7.236 2.235 -3.728 1.00 89.19 167 TYR A C 1
ATOM 1307 O O . TYR A 1 167 ? 8.002 2.105 -2.775 1.00 89.19 167 TYR A O 1
ATOM 1315 N N . LEU A 1 168 ? 7.583 1.963 -4.980 1.00 86.62 168 LEU A N 1
ATOM 1316 C CA . LEU A 1 168 ? 8.929 1.712 -5.455 1.00 86.62 168 LEU A CA 1
ATOM 1317 C C . LEU A 1 168 ? 9.134 2.546 -6.716 1.00 86.62 168 LEU A C 1
ATOM 1319 O O . LEU A 1 168 ? 8.394 2.415 -7.690 1.00 86.62 168 LEU A O 1
ATOM 1323 N N . TYR A 1 169 ? 10.156 3.383 -6.695 1.00 86.56 169 TYR A N 1
ATOM 1324 C CA . TYR A 1 169 ? 10.602 4.161 -7.837 1.00 86.56 169 TYR A CA 1
ATOM 1325 C C . TYR A 1 169 ? 12.034 3.769 -8.168 1.00 86.56 169 TYR A C 1
ATOM 1327 O O . TYR A 1 169 ? 12.861 3.609 -7.270 1.00 86.56 169 TYR A O 1
ATOM 1335 N N . ALA A 1 170 ? 12.326 3.622 -9.451 1.00 84.69 170 ALA A N 1
ATOM 1336 C CA . ALA A 1 170 ? 13.659 3.405 -9.973 1.00 84.69 170 ALA A CA 1
ATOM 1337 C C . ALA A 1 170 ? 13.859 4.286 -11.205 1.00 84.69 170 ALA A C 1
ATOM 1339 O O . ALA A 1 170 ? 12.983 4.366 -12.059 1.00 84.69 170 ALA A O 1
ATOM 1340 N N . SER A 1 171 ? 15.010 4.929 -11.326 1.00 85.38 171 SER A N 1
ATOM 1341 C CA . SER A 1 171 ? 15.335 5.739 -12.495 1.00 85.38 171 SER A CA 1
ATOM 1342 C C . SER A 1 171 ? 16.797 5.626 -12.855 1.00 85.38 171 SER A C 1
ATOM 1344 O O . SER A 1 171 ? 17.661 5.467 -11.990 1.00 85.38 171 SER A O 1
ATOM 1346 N N . ILE A 1 172 ? 17.064 5.688 -14.149 1.00 82.69 172 ILE A N 1
ATOM 1347 C CA . ILE A 1 172 ? 18.404 5.623 -14.704 1.00 82.69 172 ILE A CA 1
ATOM 1348 C C . ILE A 1 172 ? 18.961 7.036 -14.756 1.00 82.69 172 ILE A C 1
ATOM 1350 O O . ILE A 1 172 ? 18.485 7.879 -15.507 1.00 82.69 172 ILE A O 1
ATOM 1354 N N . LEU A 1 173 ? 19.988 7.284 -13.949 1.00 82.44 173 LEU A N 1
ATOM 1355 C CA . LEU A 1 173 ? 20.663 8.576 -13.887 1.00 82.44 173 LEU A CA 1
ATOM 1356 C C . LEU A 1 173 ? 21.667 8.744 -15.027 1.00 82.44 173 LEU A C 1
ATOM 1358 O O . LEU A 1 173 ? 21.851 9.843 -15.539 1.00 82.44 173 LEU A O 1
ATOM 1362 N N . ASN A 1 174 ? 22.364 7.664 -15.382 1.00 78.56 174 ASN A N 1
ATOM 1363 C CA . ASN A 1 174 ? 23.377 7.664 -16.431 1.00 78.56 174 ASN A CA 1
ATOM 1364 C C . ASN A 1 174 ? 23.623 6.232 -16.923 1.00 78.56 174 ASN A C 1
ATOM 1366 O O . ASN A 1 174 ? 23.656 5.299 -16.119 1.00 78.56 174 ASN A O 1
ATOM 1370 N N . ALA A 1 175 ? 23.852 6.059 -18.219 1.00 77.69 175 ALA A N 1
ATOM 1371 C CA . ALA A 1 175 ? 24.299 4.807 -18.808 1.00 77.69 175 ALA A CA 1
ATOM 1372 C C . ALA A 1 175 ? 25.507 5.077 -19.711 1.00 77.69 175 ALA A C 1
ATOM 1374 O O . ALA A 1 175 ? 25.451 5.930 -20.591 1.00 77.69 175 ALA A O 1
ATOM 1375 N N . THR A 1 176 ? 26.604 4.354 -19.497 1.00 78.12 176 THR A N 1
ATOM 1376 C CA . THR A 1 176 ? 27.790 4.426 -20.358 1.00 78.12 176 THR A CA 1
ATOM 1377 C C . THR A 1 176 ? 28.137 3.043 -20.891 1.00 78.12 176 THR A C 1
ATOM 1379 O O . THR A 1 176 ? 28.183 2.077 -20.126 1.00 78.12 176 THR A O 1
ATOM 1382 N N . SER A 1 177 ? 28.389 2.930 -22.194 1.00 74.62 177 SER A N 1
ATOM 1383 C CA . SER A 1 177 ? 28.817 1.686 -22.839 1.00 74.62 177 SER A CA 1
ATOM 1384 C C . SER A 1 177 ? 30.203 1.824 -23.475 1.00 74.62 177 SER A C 1
ATOM 1386 O O . SER A 1 177 ? 30.622 2.908 -23.879 1.00 74.62 177 SER A O 1
ATOM 1388 N N . GLY A 1 178 ? 30.968 0.729 -23.480 1.00 73.00 178 GLY A N 1
ATOM 1389 C CA . GLY A 1 178 ? 32.301 0.665 -24.082 1.00 73.00 178 GLY A CA 1
ATOM 1390 C C . GLY A 1 178 ? 33.096 -0.574 -23.661 1.00 73.00 178 GLY A C 1
ATOM 1391 O O . GLY A 1 178 ? 32.976 -1.061 -22.536 1.00 73.00 178 GLY A O 1
ATOM 1392 N N . GLY A 1 179 ? 33.917 -1.115 -24.571 1.00 71.31 179 GLY A N 1
ATOM 1393 C CA . GLY A 1 179 ? 34.792 -2.263 -24.284 1.00 71.31 179 GLY A CA 1
ATOM 1394 C C . GLY A 1 179 ? 34.045 -3.550 -23.895 1.00 71.31 179 GLY A C 1
ATOM 1395 O O . GLY A 1 179 ? 34.499 -4.280 -23.012 1.00 71.31 179 GLY A O 1
ATOM 1396 N N . GLY A 1 180 ? 32.878 -3.806 -24.504 1.00 71.06 180 GLY A N 1
ATOM 1397 C CA . GLY A 1 180 ? 32.039 -4.982 -24.222 1.00 71.06 180 GLY A CA 1
ATOM 1398 C C . GLY A 1 180 ? 31.322 -4.934 -22.867 1.00 71.06 180 GLY A C 1
ATOM 1399 O O . GLY A 1 180 ? 31.031 -5.980 -22.280 1.00 71.06 180 GLY A O 1
ATOM 1400 N N . ARG A 1 181 ? 31.108 -3.732 -22.315 1.00 60.84 181 ARG A N 1
ATOM 1401 C CA . ARG A 1 181 ? 30.471 -3.512 -21.011 1.00 60.84 181 ARG A CA 1
ATOM 1402 C C . ARG A 1 181 ? 29.545 -2.303 -21.068 1.00 60.84 181 ARG A C 1
ATOM 1404 O O . ARG A 1 181 ? 29.907 -1.283 -21.645 1.00 60.84 181 ARG A O 1
ATOM 1411 N N . THR A 1 182 ? 28.419 -2.401 -20.370 1.00 69.62 182 THR A N 1
ATOM 1412 C CA . THR A 1 182 ? 27.516 -1.278 -20.097 1.00 69.62 182 THR A CA 1
ATOM 1413 C C . THR A 1 182 ? 27.456 -1.051 -18.591 1.00 69.62 182 THR A C 1
ATOM 1415 O O . THR A 1 182 ? 27.294 -1.999 -17.818 1.00 69.62 182 THR A O 1
ATOM 1418 N N . ARG A 1 183 ? 27.629 0.199 -18.163 1.00 68.44 183 ARG A N 1
ATOM 1419 C CA . ARG A 1 183 ? 27.508 0.647 -16.775 1.00 68.44 183 ARG A CA 1
ATOM 1420 C C . ARG A 1 183 ? 26.264 1.513 -16.661 1.00 68.44 183 ARG A C 1
ATOM 1422 O O . ARG A 1 183 ? 26.167 2.526 -17.340 1.00 68.44 183 ARG A O 1
ATOM 1429 N N . ILE A 1 184 ? 25.354 1.130 -15.774 1.00 77.25 184 ILE A N 1
ATOM 1430 C CA . ILE A 1 184 ? 24.099 1.842 -15.526 1.00 77.25 184 ILE A CA 1
ATOM 1431 C C . ILE A 1 184 ? 24.117 2.359 -14.087 1.00 77.25 184 ILE A C 1
ATOM 1433 O O . ILE A 1 184 ? 24.418 1.610 -13.159 1.00 77.25 184 ILE A O 1
ATOM 1437 N N . TRP A 1 185 ? 23.808 3.639 -13.914 1.00 75.81 185 TRP A N 1
ATOM 1438 C CA . TRP A 1 185 ? 23.639 4.304 -12.629 1.00 75.81 185 TRP A CA 1
ATOM 1439 C C . TRP A 1 185 ? 22.155 4.423 -12.329 1.00 75.81 185 TRP A C 1
ATOM 1441 O O . TRP A 1 185 ? 21.417 5.031 -13.101 1.00 75.81 185 TRP A O 1
ATOM 1451 N N . LEU A 1 186 ? 21.730 3.848 -11.208 1.00 78.00 186 LEU A N 1
ATOM 1452 C CA . LEU A 1 186 ? 20.333 3.793 -10.803 1.00 78.00 186 LEU A CA 1
ATOM 1453 C C . LEU A 1 186 ? 20.105 4.617 -9.541 1.00 78.00 186 LEU A C 1
ATOM 1455 O O . LEU A 1 186 ? 20.863 4.519 -8.578 1.00 78.00 186 LEU A O 1
ATOM 1459 N N . GLN A 1 187 ? 19.018 5.373 -9.536 1.00 81.38 187 GLN A N 1
ATOM 1460 C CA . GLN A 1 187 ? 18.391 5.888 -8.332 1.00 81.38 187 GLN A CA 1
ATOM 1461 C C . GLN A 1 187 ? 17.213 4.987 -7.987 1.00 81.38 187 GLN A C 1
ATOM 1463 O O . GLN A 1 187 ? 16.412 4.678 -8.865 1.00 81.38 187 GLN A O 1
ATOM 1468 N N . MET A 1 188 ? 17.077 4.603 -6.720 1.00 81.75 188 MET A N 1
ATOM 1469 C CA . MET A 1 188 ? 15.916 3.864 -6.232 1.00 81.75 188 MET A CA 1
ATOM 1470 C C . MET A 1 188 ? 15.355 4.531 -4.978 1.00 81.75 188 MET A C 1
ATOM 1472 O O . MET A 1 188 ? 16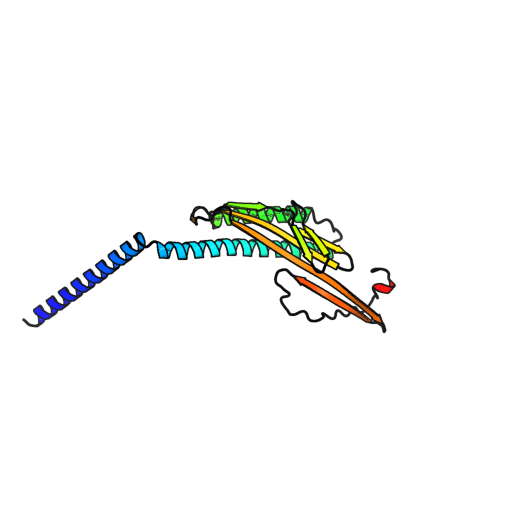.114 4.897 -4.082 1.00 81.75 188 MET A O 1
ATOM 1476 N N . LEU A 1 189 ? 14.034 4.679 -4.912 1.00 83.12 189 LEU A N 1
ATOM 1477 C CA . LEU A 1 189 ? 13.306 5.214 -3.761 1.00 83.12 189 LEU A CA 1
ATOM 1478 C C . LEU A 1 189 ? 12.202 4.232 -3.368 1.00 83.12 189 LEU A C 1
ATOM 1480 O O . LEU A 1 189 ? 11.576 3.620 -4.233 1.00 83.12 189 LEU A O 1
ATOM 1484 N N . SER A 1 190 ? 11.945 4.098 -2.070 1.00 83.12 190 SER A N 1
ATOM 1485 C CA . SER A 1 190 ? 10.835 3.288 -1.559 1.00 83.12 190 SER A CA 1
ATOM 1486 C C . SER A 1 190 ? 10.220 3.909 -0.312 1.00 83.12 190 SER A C 1
ATOM 1488 O O . SER A 1 190 ? 10.872 4.695 0.379 1.00 83.12 190 SER A O 1
ATOM 1490 N N . ASP A 1 191 ? 8.978 3.530 -0.035 1.00 76.50 191 ASP A N 1
ATOM 1491 C CA . ASP A 1 191 ? 8.119 4.048 1.034 1.00 76.50 191 ASP A CA 1
ATOM 1492 C C . ASP A 1 191 ? 8.628 3.791 2.463 1.00 76.50 191 ASP A C 1
ATOM 1494 O O . ASP A 1 191 ? 8.198 4.461 3.402 1.00 76.50 191 ASP A O 1
ATOM 1498 N N . MET A 1 192 ? 9.530 2.826 2.649 1.00 65.31 192 MET A N 1
ATOM 1499 C CA . MET A 1 192 ? 10.152 2.493 3.942 1.00 65.31 192 MET A CA 1
ATOM 1500 C C . MET A 1 192 ? 11.608 2.979 4.041 1.00 65.31 192 MET A C 1
ATOM 1502 O O . MET A 1 192 ? 12.321 2.623 4.979 1.00 65.31 192 MET A O 1
ATOM 1506 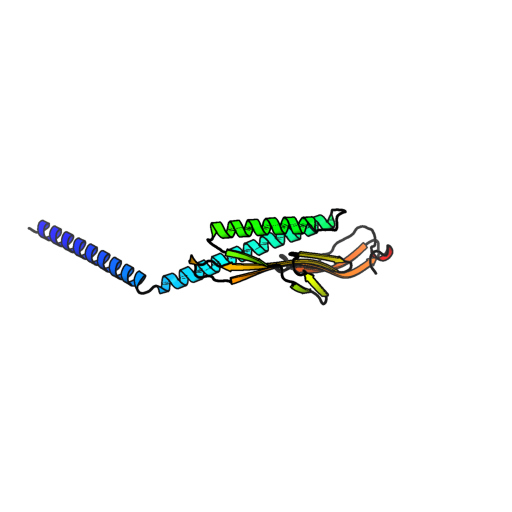N N . GLY A 1 193 ? 12.071 3.766 3.062 1.00 51.28 193 GLY A N 1
ATOM 1507 C CA . GLY A 1 193 ? 13.499 3.907 2.795 1.00 51.28 193 GLY A CA 1
ATOM 1508 C C . GLY A 1 193 ? 14.087 2.580 2.291 1.00 51.28 193 GLY A C 1
ATOM 1509 O O . GLY A 1 193 ? 13.515 1.506 2.492 1.00 51.28 193 GLY A O 1
ATOM 1510 N N . PRO A 1 194 ? 15.214 2.600 1.570 1.00 39.09 194 PRO A N 1
ATOM 1511 C CA . PRO A 1 194 ? 15.811 1.353 1.132 1.00 39.09 194 PRO A CA 1
ATOM 1512 C C . PRO A 1 194 ? 16.285 0.578 2.379 1.00 39.09 194 PRO A C 1
ATOM 1514 O O . PRO A 1 194 ? 16.992 1.124 3.222 1.00 39.09 194 PRO A O 1
ATOM 1517 N N . VAL A 1 195 ? 15.905 -0.704 2.500 1.00 38.72 195 VAL A N 1
ATOM 1518 C CA . VAL A 1 195 ? 16.297 -1.604 3.619 1.00 38.72 195 VAL A CA 1
ATOM 1519 C C . VAL A 1 195 ? 17.829 -1.699 3.771 1.00 38.72 195 VAL A C 1
ATOM 1521 O O . VAL A 1 195 ? 18.354 -2.099 4.804 1.00 38.72 195 VAL A O 1
ATOM 1524 N N . SER A 1 196 ? 18.562 -1.270 2.748 1.00 29.41 196 SER A N 1
ATOM 1525 C CA . SER A 1 196 ? 20.005 -1.079 2.737 1.00 29.41 196 SER A CA 1
ATOM 1526 C C . SER A 1 196 ? 20.323 0.292 2.149 1.00 29.41 196 SER A C 1
ATOM 1528 O O . SER A 1 196 ? 19.693 0.677 1.171 1.00 29.41 196 SER A O 1
ATOM 1530 N N . ASN A 1 197 ? 21.346 0.985 2.653 1.00 36.28 197 ASN A N 1
ATOM 1531 C CA . ASN A 1 197 ? 21.994 2.083 1.936 1.00 36.28 197 ASN A CA 1
ATOM 1532 C C . ASN A 1 197 ? 22.460 1.550 0.568 1.00 36.28 197 ASN A C 1
ATOM 1534 O O . ASN A 1 197 ? 23.526 0.945 0.471 1.00 36.28 197 ASN A O 1
ATOM 1538 N N . MET A 1 198 ? 21.623 1.679 -0.467 1.00 44.00 198 MET A N 1
ATOM 1539 C CA . MET A 1 198 ? 21.942 1.253 -1.826 1.00 44.00 198 MET A CA 1
ATOM 1540 C C . MET A 1 198 ? 22.857 2.314 -2.426 1.00 44.00 198 MET A C 1
ATOM 1542 O O . MET A 1 198 ? 22.475 3.118 -3.273 1.00 44.00 198 MET A O 1
ATOM 1546 N N . THR A 1 199 ? 24.099 2.295 -1.943 1.00 36.50 199 THR A N 1
ATOM 1547 C CA . THR A 1 199 ? 25.270 2.742 -2.698 1.00 36.50 199 THR A CA 1
ATOM 1548 C C . THR A 1 199 ? 25.169 2.151 -4.115 1.00 36.50 199 THR A C 1
ATOM 1550 O O . THR A 1 199 ? 24.555 1.094 -4.276 1.00 36.50 199 THR A O 1
ATOM 1553 N N . PRO A 1 200 ? 25.729 2.809 -5.146 1.00 42.78 200 PRO A N 1
ATOM 1554 C CA . PRO A 1 200 ? 25.482 2.503 -6.555 1.00 42.78 200 PRO A CA 1
ATOM 1555 C C . PRO A 1 200 ? 25.421 0.999 -6.825 1.00 42.78 200 PRO A C 1
ATOM 1557 O O . PRO A 1 200 ? 26.418 0.290 -6.677 1.00 42.78 200 PRO A O 1
ATOM 1560 N N . VAL A 1 201 ? 24.237 0.499 -7.185 1.00 42.72 201 VAL A N 1
ATOM 1561 C CA . VAL A 1 201 ? 24.072 -0.913 -7.529 1.00 42.72 201 VAL A CA 1
ATOM 1562 C C . VAL A 1 201 ? 24.621 -1.097 -8.938 1.00 42.72 201 VAL A C 1
ATOM 1564 O O . VAL A 1 201 ? 24.006 -0.695 -9.924 1.00 42.72 201 VAL A O 1
ATOM 1567 N N . TYR A 1 202 ? 25.812 -1.684 -9.031 1.00 46.34 202 TYR A N 1
ATOM 1568 C CA . TYR A 1 202 ? 26.459 -1.986 -10.303 1.00 46.34 202 TYR A CA 1
ATOM 1569 C C . TYR A 1 202 ? 25.815 -3.217 -10.938 1.00 46.34 202 TYR A C 1
ATOM 1571 O O . TYR A 1 202 ? 26.180 -4.353 -10.635 1.00 46.34 202 TYR A O 1
ATOM 1579 N N . ILE A 1 203 ? 24.876 -3.002 -11.854 1.00 51.03 203 ILE A N 1
ATOM 1580 C CA . ILE A 1 203 ? 24.336 -4.083 -12.679 1.00 51.03 203 ILE A CA 1
ATOM 1581 C C . ILE A 1 203 ? 25.247 -4.256 -13.897 1.00 51.03 203 ILE A C 1
ATOM 1583 O O . ILE A 1 203 ? 25.381 -3.354 -14.723 1.00 51.03 203 ILE A O 1
ATOM 1587 N N . ARG A 1 204 ? 25.895 -5.422 -14.003 1.00 43.03 204 ARG A N 1
ATOM 1588 C CA . ARG A 1 204 ? 26.691 -5.810 -15.174 1.00 43.03 204 ARG A CA 1
ATOM 1589 C C . ARG A 1 204 ? 25.805 -6.595 -16.135 1.00 43.03 204 ARG A C 1
ATOM 1591 O O . ARG A 1 204 ? 25.584 -7.784 -15.927 1.00 43.03 204 ARG A O 1
ATOM 1598 N N . VAL A 1 205 ? 25.341 -5.947 -17.199 1.00 49.62 205 VAL A N 1
ATOM 1599 C CA . VAL A 1 205 ? 24.661 -6.639 -18.302 1.00 49.62 205 VAL A CA 1
ATOM 1600 C C . VAL A 1 205 ? 25.719 -7.087 -19.311 1.00 49.62 205 VAL A C 1
ATOM 1602 O O . VAL A 1 205 ? 26.433 -6.270 -19.892 1.00 49.62 205 VAL A O 1
ATOM 1605 N N . LEU A 1 206 ? 25.876 -8.402 -19.458 1.00 43.75 206 LEU A N 1
ATOM 1606 C CA . LEU A 1 206 ? 26.752 -9.027 -20.447 1.00 43.75 206 LEU A CA 1
ATOM 1607 C C . LEU A 1 206 ? 25.959 -9.179 -21.753 1.00 43.75 206 LEU A C 1
ATOM 1609 O O . LEU A 1 206 ? 25.459 -10.263 -22.020 1.00 43.75 206 LEU A O 1
ATOM 1613 N N . TYR A 1 207 ? 25.851 -8.094 -22.527 1.00 45.69 207 TYR A N 1
ATOM 1614 C CA . TYR A 1 207 ? 25.071 -7.983 -23.776 1.00 45.69 207 TYR A CA 1
ATOM 1615 C C . TYR A 1 207 ? 23.530 -8.011 -23.626 1.00 45.69 207 TYR A C 1
ATOM 1617 O O . TYR A 1 207 ? 23.016 -8.727 -22.767 1.00 45.69 207 TYR A O 1
ATOM 1625 N N . PRO A 1 208 ? 22.771 -7.291 -24.486 1.00 49.50 208 PRO A N 1
ATOM 1626 C CA . PRO A 1 208 ? 23.199 -6.345 -25.532 1.00 49.50 208 PRO A CA 1
ATOM 1627 C C . PRO A 1 208 ? 23.303 -4.881 -25.042 1.00 49.50 208 PRO A C 1
ATOM 1629 O O . PRO A 1 208 ? 22.799 -4.532 -23.976 1.00 49.50 208 PRO A O 1
ATOM 1632 N N . ASP A 1 209 ? 23.982 -4.023 -25.817 1.00 51.69 209 ASP A N 1
ATOM 1633 C CA . ASP A 1 209 ? 24.082 -2.573 -25.575 1.00 51.69 209 ASP A CA 1
ATOM 1634 C C . ASP A 1 209 ? 22.739 -1.875 -25.867 1.00 51.69 209 ASP A C 1
ATOM 1636 O O . ASP A 1 209 ? 22.370 -1.675 -27.017 1.00 51.69 209 ASP A O 1
ATOM 1640 N N . PHE A 1 210 ? 21.988 -1.487 -24.835 1.00 53.59 210 PHE A N 1
ATOM 1641 C CA . PHE A 1 210 ? 20.652 -0.893 -24.993 1.00 53.59 210 PHE A CA 1
ATOM 1642 C C . PHE A 1 210 ? 20.617 0.412 -25.813 1.00 53.59 210 PHE A C 1
ATOM 1644 O O . PHE A 1 210 ? 19.565 0.733 -26.374 1.00 53.59 210 PHE A O 1
ATOM 1651 N N . SER A 1 211 ? 21.741 1.131 -25.918 1.00 51.81 211 SER A N 1
ATOM 1652 C CA . SER A 1 211 ? 21.850 2.380 -26.684 1.00 51.81 211 SER A CA 1
ATOM 1653 C C . SER A 1 211 ? 21.941 2.120 -28.193 1.00 51.81 211 SER A C 1
ATOM 1655 O O . SER A 1 211 ? 21.276 2.794 -28.978 1.00 51.81 211 SER A O 1
ATOM 1657 N N . GLU A 1 212 ? 22.717 1.114 -28.615 1.00 48.59 212 GLU A N 1
ATOM 1658 C CA . GLU A 1 212 ? 22.909 0.778 -30.038 1.00 48.59 212 GLU A CA 1
ATOM 1659 C C . GLU A 1 212 ? 21.645 0.204 -30.694 1.00 48.59 212 GLU A C 1
ATOM 1661 O O . GLU A 1 212 ? 21.413 0.406 -31.883 1.00 48.59 212 GLU A O 1
ATOM 1666 N N . TYR A 1 213 ? 20.794 -0.474 -29.922 1.00 51.91 213 TYR A N 1
ATOM 1667 C CA . TYR A 1 213 ? 19.559 -1.083 -30.432 1.00 51.91 213 TYR A CA 1
ATOM 1668 C C . TYR A 1 213 ? 18.349 -0.136 -30.404 1.00 51.91 213 TYR A C 1
ATOM 1670 O O . TYR A 1 213 ? 17.228 -0.557 -30.688 1.00 51.91 213 TYR A O 1
ATOM 1678 N N . GLY A 1 214 ? 18.547 1.143 -30.064 1.00 46.84 214 GLY A N 1
ATOM 1679 C CA . GLY A 1 214 ? 17.481 2.147 -30.067 1.00 46.84 214 GLY A CA 1
ATOM 1680 C C . GLY A 1 214 ? 16.364 1.878 -29.056 1.00 46.84 214 GLY A C 1
ATOM 1681 O O . GLY A 1 214 ? 15.275 2.434 -29.199 1.00 46.84 214 GLY A O 1
ATOM 1682 N N . TYR A 1 215 ? 16.615 1.033 -28.047 1.00 47.72 215 TYR A N 1
ATOM 1683 C CA . TYR A 1 215 ? 15.631 0.761 -27.005 1.00 47.72 215 TYR A CA 1
ATOM 1684 C C . TYR A 1 215 ? 15.371 2.016 -26.178 1.00 47.72 215 TYR A C 1
ATOM 1686 O O . TYR A 1 215 ? 14.222 2.255 -25.809 1.00 47.72 215 TYR A O 1
ATOM 1694 N N . TRP A 1 216 ? 16.405 2.820 -25.910 1.00 49.34 216 TRP A N 1
ATOM 1695 C CA . TRP A 1 216 ? 16.318 4.051 -25.124 1.00 49.34 216 TRP A CA 1
ATOM 1696 C C . TRP A 1 216 ? 16.809 5.241 -25.971 1.00 49.34 216 TRP A C 1
ATOM 1698 O O . TRP A 1 216 ? 17.831 5.133 -26.649 1.00 49.34 216 TRP A O 1
ATOM 1708 N N . ARG A 1 217 ? 16.057 6.350 -25.966 1.00 47.75 217 ARG A N 1
ATOM 1709 C CA . ARG A 1 217 ? 16.427 7.648 -26.556 1.00 47.75 217 ARG A CA 1
ATOM 1710 C C . ARG A 1 217 ? 16.523 8.693 -25.460 1.00 47.75 217 ARG A C 1
ATOM 1712 O O . ARG A 1 217 ? 15.659 8.637 -24.557 1.00 47.75 217 ARG A O 1
#

Foldseek 3Di:
DVVVVVVVVVVVVVVVVVVVVVVVVVVVVCCVVVVCVVVVVVLVVVVVVLLVVVLVVVQVLLQVLLVVLVVCCVPDPCVPCPVSQVVSVVVVVVVQVVSCVVLVKRKDKFQDKDWDCDPNDIDIQHGPGQWDWDDDPQKTKTKGKMWIQMDRVVSPRGRDIRIHIWMKMKGWPDWDDDDQWIWTFMDIAIPVGDPDPCDTDTDTDRDDDCVVVPVHD